Protein AF-A0A7C3LM31-F1 (afdb_monomer_lite)

Secondary structure (DSSP, 8-state):
----------------PEEEE--GGGHHHHHHHHHHHHHTT---B-HHHHS-TT--SHHHHHHIIIII-SEEEEEE-HHHHT-HHIIIIIHHHHHHHHHHSTT--EEEEESS--TTSHHHHHHHHHHHGGGHHHHHHT--EEPPTT--HHHHHHHHHHHHHHHHHHHHHHHT-SSS----EEEESSS---S-SSEEEE-GGGEETTTTEE-TTHHHHHHHHHHHHHHHHHTTSPPP--

pLDDT: mean 88.37, std 15.29, range [38.19, 98.62]

Sequence (238 aa):
MWFRPQGKELLLAVTIKPFLSYKRENAAAVGQLRETLKTYGAGGWKDTEDLRLGDRTEEAIRRAIREETGGLIWWGTQFVLGSRFVNAVEIPTAFLRKSAEPLYPIVPLFIGLRPGRDADRQTIKHALRDYGDALLDCNGLVRRRNETNEEFCRRVARRYVRDAVKALAARSGSDSPTITVTVRALSEPTGADDLTFDWRALINPGSWSLAPSALELVTDALATARDAFQGVSASPHL

Foldseek 3Di:
DDDDPPPPPPPVLAAQAAEEADDPVCVVLVVLLQLLLLQLQHHHDDCVPNDDVVRPDLVSLLCCLQRHHLAYEHADDPVSLVDPSCLVRVQVSNVVNCVVQVLRQYAYEHEVADCVDPVSLVSQCVSNPPCSVVNVVSVHHYDDPPDDSNNVSNVVSLVSLLSSLLSQLVVCVDLDRDFFEEEDQDDDDPSSGNGYNDCVVQADPVPRDGDPVVVVSSVSSVVSNVVSVVVSNDDPPD

Structure (mmCIF, N/CA/C/O backbone):
data_AF-A0A7C3LM31-F1
#
_entry.id   AF-A0A7C3LM31-F1
#
loop_
_atom_site.group_PDB
_atom_site.id
_atom_site.type_symbol
_atom_site.label_atom_id
_atom_site.label_alt_id
_atom_site.label_comp_id
_atom_site.label_asym_id
_atom_site.label_entity_id
_atom_site.label_seq_id
_atom_site.pdbx_PDB_ins_code
_atom_site.Cartn_x
_atom_site.Cartn_y
_atom_site.Cartn_z
_atom_site.occupancy
_atom_site.B_iso_or_equiv
_atom_site.auth_seq_id
_atom_site.auth_comp_id
_atom_site.auth_asym_id
_atom_site.auth_atom_id
_atom_site.pdbx_PDB_model_num
ATOM 1 N N . MET A 1 1 ? 20.835 43.972 12.653 1.00 46.56 1 MET A N 1
ATOM 2 C CA . MET A 1 1 ? 19.647 43.211 13.093 1.00 46.56 1 MET A CA 1
ATOM 3 C C . MET A 1 1 ? 19.226 42.341 11.916 1.00 46.56 1 MET A C 1
ATOM 5 O O . MET A 1 1 ? 18.709 42.871 10.946 1.00 46.56 1 MET A O 1
ATOM 9 N N . TRP A 1 2 ? 19.603 41.061 11.913 1.00 39.25 2 TRP A N 1
ATOM 10 C CA . TRP A 1 2 ? 19.380 40.159 10.777 1.00 39.25 2 TRP A CA 1
ATOM 11 C C . TRP A 1 2 ? 18.054 39.421 10.971 1.00 39.25 2 TRP A C 1
ATOM 13 O O . TRP A 1 2 ? 17.894 38.691 11.947 1.00 39.25 2 TRP A O 1
ATOM 23 N N . PHE A 1 3 ? 17.105 39.633 10.059 1.00 42.41 3 PHE A N 1
ATOM 24 C CA . PHE A 1 3 ? 15.866 38.862 9.986 1.00 42.41 3 PHE A CA 1
ATOM 25 C C . PHE A 1 3 ? 16.217 37.414 9.625 1.00 42.41 3 PHE A C 1
ATOM 27 O O . PHE A 1 3 ? 16.598 37.127 8.492 1.00 42.41 3 PHE A O 1
ATOM 34 N N . ARG A 1 4 ? 16.102 36.492 10.587 1.00 39.06 4 ARG A N 1
ATOM 35 C CA . ARG A 1 4 ? 16.020 35.066 10.262 1.00 39.06 4 ARG A CA 1
ATOM 36 C C . ARG A 1 4 ? 14.663 34.841 9.593 1.00 39.06 4 ARG A C 1
ATOM 38 O O . ARG A 1 4 ? 13.654 35.158 10.226 1.00 39.06 4 ARG A O 1
ATOM 45 N N . PRO A 1 5 ? 14.595 34.323 8.355 1.00 44.03 5 PRO A N 1
ATOM 46 C CA . PRO A 1 5 ? 13.325 33.867 7.822 1.00 44.03 5 PRO A CA 1
ATOM 47 C C . PRO A 1 5 ? 12.823 32.767 8.760 1.00 44.03 5 PRO A C 1
ATOM 49 O O . PRO A 1 5 ? 13.512 31.772 8.983 1.00 44.03 5 PRO A O 1
ATOM 52 N N . GLN A 1 6 ? 11.656 32.985 9.367 1.00 42.16 6 GLN A N 1
ATOM 53 C CA . GLN A 1 6 ? 10.907 31.920 10.015 1.00 42.16 6 GLN A CA 1
ATOM 54 C C . GLN A 1 6 ? 10.624 30.895 8.922 1.00 42.16 6 GLN A C 1
ATOM 56 O O . GLN A 1 6 ? 9.787 31.123 8.047 1.00 42.16 6 GLN A O 1
ATOM 61 N N . GLY A 1 7 ? 11.402 29.812 8.917 1.00 39.97 7 GLY A N 1
ATOM 62 C CA . GLY A 1 7 ? 11.113 28.658 8.091 1.00 39.97 7 GLY A CA 1
ATOM 63 C C . GLY A 1 7 ? 9.689 28.248 8.418 1.00 39.97 7 GLY A C 1
ATOM 64 O O . GLY A 1 7 ? 9.392 27.907 9.560 1.00 39.97 7 GLY A O 1
ATOM 65 N N . LYS A 1 8 ? 8.791 28.348 7.438 1.00 39.91 8 LYS A N 1
ATOM 66 C CA . LYS A 1 8 ? 7.531 27.623 7.500 1.00 39.91 8 LYS A CA 1
ATOM 67 C C . LYS A 1 8 ? 7.924 26.153 7.553 1.00 39.91 8 LYS A C 1
ATOM 69 O O . LYS A 1 8 ? 8.166 25.551 6.511 1.00 39.91 8 LYS A O 1
ATOM 74 N N . GLU A 1 9 ? 8.007 25.594 8.754 1.00 41.34 9 GLU A N 1
ATOM 75 C CA . GLU A 1 9 ? 7.759 24.176 8.959 1.00 41.34 9 GLU A CA 1
ATOM 76 C C . GLU A 1 9 ? 6.324 23.941 8.491 1.00 41.34 9 GLU A C 1
ATOM 78 O O . GLU A 1 9 ? 5.355 23.995 9.245 1.00 41.34 9 GLU A O 1
ATOM 83 N N . LEU A 1 10 ? 6.177 23.751 7.182 1.00 40.12 10 LEU A N 1
ATOM 84 C CA . LEU A 1 10 ? 5.084 22.988 6.624 1.00 40.12 10 LEU A CA 1
ATOM 85 C C . LEU A 1 10 ? 5.298 21.566 7.140 1.00 40.12 10 LEU A C 1
ATOM 87 O O . LEU A 1 10 ? 5.824 20.707 6.437 1.00 40.12 10 LEU A O 1
ATOM 91 N N . LEU A 1 11 ? 4.911 21.335 8.395 1.00 40.81 11 LEU A N 1
ATOM 92 C CA . LEU A 1 11 ? 4.531 20.020 8.882 1.00 40.81 11 LEU A CA 1
ATOM 93 C C . LEU A 1 11 ? 3.285 19.641 8.079 1.00 40.81 11 LEU A C 1
ATOM 95 O O . LEU A 1 11 ? 2.152 19.783 8.532 1.00 40.81 11 LEU A O 1
ATOM 99 N N . LEU A 1 12 ? 3.495 19.257 6.818 1.00 48.59 12 LEU A N 1
ATOM 100 C CA . LEU A 1 12 ? 2.504 18.522 6.060 1.00 48.59 12 LEU A CA 1
ATOM 101 C C . LEU A 1 12 ? 2.224 17.296 6.917 1.00 48.59 12 LEU A C 1
ATOM 103 O O . LEU A 1 12 ? 3.128 16.497 7.155 1.00 48.59 12 LEU A O 1
ATOM 107 N N . ALA A 1 13 ? 1.010 17.206 7.453 1.00 53.25 13 ALA A N 1
ATOM 108 C CA . ALA A 1 13 ? 0.544 16.019 8.146 1.00 53.25 13 ALA A CA 1
ATOM 109 C C . ALA A 1 13 ? 0.608 14.868 7.136 1.00 53.25 13 ALA A C 1
ATOM 111 O O . ALA A 1 13 ? -0.288 14.696 6.307 1.00 53.25 13 ALA A O 1
ATOM 112 N N . VAL A 1 14 ? 1.730 14.143 7.115 1.00 57.19 14 VAL A N 1
ATOM 113 C CA . VAL A 1 14 ? 1.904 13.025 6.197 1.00 57.19 14 VAL A CA 1
ATOM 114 C C . VAL A 1 14 ? 1.101 11.873 6.764 1.00 57.19 14 VAL A C 1
ATOM 116 O O . VAL A 1 14 ? 1.580 11.101 7.586 1.00 57.19 14 VAL A O 1
ATOM 119 N N . THR A 1 15 ? -0.136 11.758 6.300 1.00 78.44 15 THR A N 1
ATOM 120 C CA . THR A 1 15 ? -0.956 10.577 6.565 1.00 78.44 15 THR A CA 1
ATOM 121 C C . THR A 1 15 ? -0.267 9.343 5.985 1.00 78.44 15 THR A C 1
ATOM 123 O O . THR A 1 15 ? 0.360 9.417 4.924 1.00 78.44 15 THR A O 1
ATOM 126 N N . ILE A 1 16 ? -0.430 8.169 6.600 1.00 91.06 16 ILE A N 1
ATOM 127 C CA . ILE A 1 16 ? 0.153 6.938 6.043 1.00 91.06 16 ILE A CA 1
ATOM 128 C C . ILE A 1 16 ? -0.517 6.468 4.744 1.00 91.06 16 ILE A C 1
ATOM 130 O O . ILE A 1 16 ? -0.258 5.354 4.302 1.00 91.06 16 ILE A O 1
ATOM 134 N N . LYS A 1 17 ? -1.390 7.254 4.111 1.00 93.75 17 LYS A N 1
ATOM 135 C CA . LYS A 1 17 ? -2.182 6.828 2.952 1.00 93.75 17 LYS A CA 1
ATOM 136 C C . LYS A 1 17 ? -1.283 6.455 1.769 1.00 93.75 17 LYS A C 1
ATOM 138 O O . LYS A 1 17 ? -0.562 7.324 1.274 1.00 93.75 17 LYS A O 1
ATOM 143 N N . PRO A 1 18 ? -1.317 5.204 1.274 1.00 96.25 18 PRO A N 1
ATOM 144 C CA . PRO A 1 18 ? -0.532 4.835 0.107 1.00 96.25 18 PRO A CA 1
ATOM 145 C C . PRO A 1 18 ? -1.111 5.452 -1.161 1.00 96.25 18 PRO A C 1
ATOM 147 O O . PRO A 1 18 ? -2.331 5.469 -1.347 1.00 96.25 18 PRO A O 1
ATOM 150 N N . PHE A 1 19 ? -0.231 5.840 -2.080 1.00 96.12 19 PHE A N 1
ATOM 151 C CA . PHE A 1 19 ? -0.565 5.954 -3.491 1.00 96.12 19 PHE A CA 1
ATOM 152 C C . PHE A 1 19 ? -0.777 4.551 -4.070 1.00 96.12 19 PHE A C 1
ATOM 154 O O . PHE A 1 19 ? 0.128 3.710 -4.026 1.00 96.12 19 PHE A O 1
ATOM 161 N N . LEU A 1 20 ? -1.962 4.281 -4.616 1.00 96.44 20 LEU A N 1
ATOM 162 C CA . LEU A 1 20 ? -2.256 3.009 -5.277 1.00 96.44 20 LEU A CA 1
ATOM 163 C C . LEU A 1 20 ? -1.949 3.132 -6.774 1.00 96.44 20 LEU A C 1
ATOM 165 O O . LEU A 1 20 ? -2.726 3.721 -7.521 1.00 96.44 20 LEU A O 1
ATOM 169 N N . SER A 1 21 ? -0.828 2.555 -7.209 1.00 95.56 21 SER A N 1
ATOM 170 C CA . SER A 1 21 ? -0.389 2.532 -8.608 1.00 95.56 21 SER A CA 1
ATOM 171 C C . SER A 1 21 ? -0.945 1.296 -9.321 1.00 95.56 21 SER A C 1
ATOM 173 O O . SER A 1 21 ? -0.583 0.161 -8.995 1.00 95.56 21 SER A O 1
ATOM 175 N N . TYR A 1 22 ? -1.868 1.490 -10.270 1.00 95.50 22 TYR A N 1
ATOM 176 C CA . TYR A 1 22 ? -2.539 0.393 -10.977 1.00 95.50 22 TYR A CA 1
ATOM 177 C C . TYR A 1 22 ? -3.086 0.799 -12.352 1.00 95.50 22 TYR A C 1
ATOM 179 O O . TYR A 1 22 ? -3.244 1.968 -12.689 1.00 95.50 22 TYR A O 1
ATOM 187 N N . LYS A 1 23 ? -3.422 -0.212 -13.155 1.00 93.06 23 LYS A N 1
ATOM 188 C CA . LYS A 1 23 ? -4.147 -0.079 -14.426 1.00 93.06 23 LYS A CA 1
ATOM 189 C C . LYS A 1 23 ? -5.652 -0.223 -14.213 1.00 93.06 23 LYS A C 1
ATOM 191 O O . LYS A 1 23 ? -6.052 -1.079 -13.429 1.00 93.06 23 LYS A O 1
ATOM 196 N N . ARG A 1 24 ? -6.482 0.554 -14.923 1.00 90.50 24 ARG A N 1
ATOM 197 C CA . ARG A 1 24 ? -7.950 0.627 -14.738 1.00 90.50 24 ARG A CA 1
ATOM 198 C C . ARG A 1 24 ? -8.647 -0.737 -14.777 1.00 90.50 24 ARG A C 1
ATOM 200 O O . ARG A 1 24 ? -9.627 -0.942 -14.070 1.00 90.50 24 ARG A O 1
ATOM 207 N N . GLU A 1 25 ? -8.115 -1.678 -15.540 1.00 91.25 25 GLU A N 1
ATOM 208 C CA . GLU A 1 25 ? -8.564 -3.068 -15.640 1.00 91.25 25 GLU A CA 1
ATOM 209 C C . GLU A 1 25 ? -8.555 -3.790 -14.278 1.00 91.25 25 GLU A C 1
ATOM 211 O O . GLU A 1 25 ? -9.322 -4.721 -14.057 1.00 91.25 25 GLU A O 1
ATOM 216 N N . ASN A 1 26 ? -7.737 -3.325 -13.330 1.00 92.38 26 ASN A N 1
ATOM 217 C CA . ASN A 1 26 ? -7.634 -3.850 -11.969 1.00 92.38 26 ASN A CA 1
ATOM 218 C C . ASN A 1 26 ? -8.462 -3.060 -10.937 1.00 92.38 26 ASN A C 1
ATOM 220 O O . ASN A 1 26 ? -8.359 -3.337 -9.741 1.00 92.38 26 ASN A O 1
ATOM 224 N N . ALA A 1 27 ? -9.276 -2.081 -11.355 1.00 92.19 27 ALA A N 1
ATOM 225 C CA . ALA A 1 27 ? -9.943 -1.144 -10.444 1.00 92.19 27 ALA A CA 1
ATOM 226 C C . ALA A 1 27 ? -10.804 -1.824 -9.371 1.00 92.19 27 ALA A C 1
ATOM 228 O O . ALA A 1 27 ? -10.809 -1.377 -8.228 1.00 92.19 27 ALA A O 1
ATOM 229 N N . ALA A 1 28 ? -11.498 -2.914 -9.708 1.00 94.31 28 ALA A N 1
ATOM 230 C CA . ALA A 1 28 ? -12.328 -3.637 -8.745 1.00 94.31 28 ALA A CA 1
ATOM 231 C C . ALA A 1 28 ? -11.489 -4.273 -7.621 1.00 94.31 28 ALA A C 1
ATOM 233 O O . ALA A 1 28 ? -11.795 -4.101 -6.442 1.00 94.31 28 ALA A O 1
ATOM 234 N N . ALA A 1 29 ? -10.398 -4.960 -7.973 1.00 95.25 29 ALA A N 1
ATOM 235 C CA . ALA A 1 29 ? -9.525 -5.611 -6.998 1.00 95.25 29 ALA A CA 1
ATOM 236 C C . ALA A 1 29 ? -8.756 -4.591 -6.143 1.00 95.25 29 ALA A C 1
ATOM 238 O O . ALA A 1 29 ? -8.633 -4.765 -4.932 1.00 95.25 29 ALA A O 1
ATOM 239 N N . VAL A 1 30 ? -8.304 -3.492 -6.754 1.00 95.19 30 VAL A N 1
ATOM 240 C CA . VAL A 1 30 ? -7.655 -2.381 -6.040 1.00 95.19 30 VAL A CA 1
ATOM 241 C C . VAL A 1 30 ? -8.646 -1.642 -5.138 1.00 95.19 30 VAL A C 1
ATOM 243 O O . VAL A 1 30 ? -8.277 -1.218 -4.046 1.00 95.19 30 VAL A O 1
ATOM 246 N N . GLY A 1 31 ? -9.917 -1.542 -5.538 1.00 94.81 31 GLY A N 1
ATOM 247 C CA . GLY A 1 31 ? -10.995 -1.042 -4.685 1.00 94.81 31 GLY A CA 1
ATOM 248 C C . GLY A 1 31 ? -11.142 -1.867 -3.405 1.00 94.81 31 GLY A C 1
ATOM 249 O O . GLY A 1 31 ? -11.170 -1.300 -2.318 1.00 94.81 31 GLY A O 1
ATOM 250 N N . GLN A 1 32 ? -11.126 -3.200 -3.512 1.00 96.00 32 GLN A N 1
ATOM 251 C CA . GLN A 1 32 ? -11.148 -4.088 -2.341 1.00 96.00 32 GLN A CA 1
ATOM 252 C C . GLN A 1 32 ? -9.902 -3.925 -1.458 1.00 96.00 32 GLN A C 1
ATOM 254 O O . GLN A 1 32 ? -10.019 -3.887 -0.231 1.00 96.00 32 GLN A O 1
ATOM 259 N N . LEU A 1 33 ? -8.717 -3.768 -2.062 1.00 97.00 33 LEU A N 1
ATOM 260 C CA . LEU A 1 33 ? -7.502 -3.460 -1.307 1.00 97.00 33 LEU A CA 1
ATOM 261 C C . LEU A 1 33 ? -7.644 -2.139 -0.543 1.00 97.00 33 LEU A C 1
ATOM 263 O O . LEU A 1 33 ? -7.275 -2.077 0.624 1.00 97.00 33 LEU A O 1
ATOM 267 N N . ARG A 1 34 ? -8.200 -1.095 -1.165 1.00 95.25 34 ARG A N 1
ATOM 268 C CA . ARG A 1 34 ? -8.408 0.205 -0.515 1.00 95.25 34 ARG A CA 1
ATOM 269 C C . ARG A 1 34 ? -9.350 0.110 0.682 1.00 95.25 34 ARG A C 1
ATOM 271 O O . ARG A 1 34 ? -9.020 0.649 1.733 1.00 95.25 34 ARG A O 1
ATOM 278 N N . GLU A 1 35 ? -10.478 -0.585 0.552 1.00 94.94 35 GLU A N 1
ATOM 279 C CA . GLU A 1 35 ? -11.394 -0.798 1.685 1.00 94.94 35 GLU A CA 1
ATOM 280 C C . GLU A 1 35 ? -10.730 -1.614 2.804 1.00 94.94 35 GLU A C 1
ATOM 282 O O . GLU A 1 35 ? -10.892 -1.319 3.991 1.00 94.94 35 GLU A O 1
ATOM 287 N N . THR A 1 36 ? -9.879 -2.575 2.436 1.00 96.88 36 THR A N 1
ATOM 288 C CA . THR A 1 36 ? -9.065 -3.303 3.414 1.00 96.88 36 THR A CA 1
ATO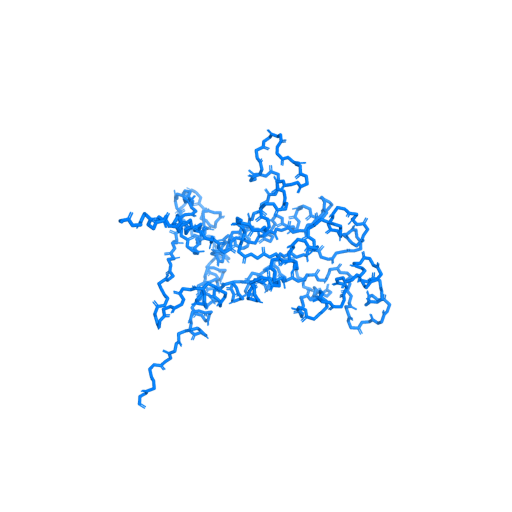M 289 C C . THR A 1 36 ? -8.076 -2.359 4.103 1.00 96.88 36 THR A C 1
ATOM 291 O O . THR A 1 36 ? -8.033 -2.302 5.322 1.00 96.88 36 THR A O 1
ATOM 294 N N . LEU A 1 37 ? -7.327 -1.534 3.370 1.00 96.62 37 LEU A N 1
ATOM 295 C CA . LEU A 1 37 ? -6.380 -0.586 3.966 1.00 96.62 37 LEU A CA 1
ATOM 296 C C . LEU A 1 37 ? -7.062 0.448 4.877 1.00 96.62 37 LEU A C 1
ATOM 298 O O . LEU A 1 37 ? -6.496 0.802 5.909 1.00 96.62 37 LEU A O 1
ATOM 302 N N . LYS A 1 38 ? -8.276 0.908 4.543 1.00 94.69 38 LYS A N 1
ATOM 303 C CA . LYS A 1 38 ? -9.115 1.742 5.428 1.00 94.69 38 LYS A CA 1
ATOM 304 C C . LYS A 1 38 ? -9.410 1.043 6.753 1.00 94.69 38 LYS A C 1
ATOM 306 O O . LYS A 1 38 ? -9.248 1.640 7.815 1.00 94.69 38 LYS A O 1
ATOM 311 N N . THR A 1 39 ? -9.764 -0.238 6.689 1.00 95.94 39 THR A N 1
ATOM 312 C CA . THR A 1 39 ? -10.013 -1.053 7.883 1.00 95.94 39 THR A CA 1
ATOM 313 C C . THR A 1 39 ? -8.768 -1.179 8.766 1.00 95.94 39 THR A C 1
ATOM 315 O O . THR A 1 39 ? -8.897 -1.241 9.984 1.00 95.94 39 THR A O 1
ATOM 318 N N . TYR A 1 40 ? -7.572 -1.165 8.169 1.00 96.88 40 TYR A N 1
ATOM 319 C CA . TYR A 1 40 ? -6.279 -1.290 8.858 1.00 96.88 40 TYR A CA 1
ATOM 320 C C . TYR A 1 40 ? -5.645 0.048 9.262 1.00 96.88 40 TYR A C 1
ATOM 322 O O . TYR A 1 40 ? -4.488 0.079 9.672 1.00 96.88 40 TYR A O 1
ATOM 330 N N . GLY A 1 41 ? -6.362 1.165 9.141 1.00 94.62 41 GLY A N 1
ATOM 331 C CA . GLY A 1 41 ? -5.846 2.460 9.577 1.00 94.62 41 GLY A CA 1
ATOM 332 C C . GLY A 1 41 ? -5.099 3.255 8.507 1.00 94.62 41 GLY A C 1
ATOM 333 O O . GLY A 1 41 ? -4.790 4.420 8.735 1.00 94.62 41 GLY A O 1
ATOM 334 N N . ALA A 1 42 ? -4.813 2.661 7.343 1.00 92.69 42 ALA A N 1
ATOM 335 C CA . ALA A 1 42 ? -4.003 3.298 6.308 1.00 92.69 42 ALA A CA 1
ATOM 336 C C . ALA A 1 42 ? -4.805 4.061 5.255 1.00 92.69 42 ALA A C 1
ATOM 338 O O . ALA A 1 42 ? -4.316 5.036 4.694 1.00 92.69 42 ALA A O 1
ATOM 339 N N . GLY A 1 43 ? -6.030 3.627 4.961 1.00 86.38 43 GLY A N 1
ATOM 340 C CA . GLY A 1 43 ? -6.807 4.172 3.849 1.00 86.38 43 GLY A CA 1
ATOM 341 C C . GLY A 1 43 ? -6.132 3.955 2.488 1.00 86.38 43 GLY A C 1
ATOM 342 O O . GLY A 1 43 ? -5.354 3.031 2.292 1.00 86.38 43 GLY A O 1
ATOM 343 N N . GLY A 1 44 ? -6.426 4.801 1.509 1.00 76.62 44 GLY A N 1
ATOM 344 C CA . GLY A 1 44 ? -5.750 4.739 0.215 1.00 76.62 44 GLY A CA 1
ATOM 345 C C . GLY A 1 44 ? -6.067 5.963 -0.617 1.00 76.62 44 GLY A C 1
ATOM 346 O O . GLY A 1 44 ? -7.243 6.318 -0.739 1.00 76.62 44 GLY A O 1
ATOM 347 N N . TRP A 1 45 ? -5.021 6.576 -1.163 1.00 81.81 45 TRP A N 1
ATOM 348 C CA . TRP A 1 45 ? -5.126 7.699 -2.083 1.00 81.81 45 TRP A CA 1
ATOM 349 C C . TRP A 1 45 ? -5.429 7.157 -3.486 1.00 81.81 45 TRP A C 1
ATOM 351 O O . TRP A 1 45 ? -4.755 6.244 -3.978 1.00 81.81 45 TRP A O 1
ATOM 361 N N . LYS A 1 46 ? -6.479 7.678 -4.118 1.00 65.50 46 LYS A N 1
ATOM 362 C CA . LYS A 1 46 ? -7.010 7.249 -5.409 1.00 65.50 46 LYS A CA 1
ATOM 363 C C . LYS A 1 46 ? -7.142 8.452 -6.333 1.00 65.50 46 LYS A C 1
ATOM 365 O O . LYS A 1 46 ? -8.001 9.299 -6.128 1.00 65.50 46 LYS A O 1
ATOM 370 N N . ASP A 1 47 ? -6.400 8.418 -7.436 1.00 60.28 47 ASP A N 1
ATOM 371 C CA . ASP A 1 47 ? -6.414 9.426 -8.507 1.00 60.28 47 ASP A CA 1
ATOM 372 C C . ASP A 1 47 ? -7.835 9.908 -8.863 1.00 60.28 47 ASP A C 1
ATOM 374 O O . ASP A 1 47 ? -8.117 11.099 -8.880 1.00 60.28 47 ASP A O 1
ATOM 378 N N . THR A 1 48 ? -8.791 8.995 -9.059 1.00 60.06 48 THR A N 1
ATOM 379 C CA . THR A 1 48 ? -10.128 9.383 -9.532 1.00 60.06 48 THR A CA 1
ATOM 380 C C . THR A 1 48 ? -11.033 10.042 -8.493 1.00 60.06 48 THR A C 1
ATOM 382 O O . THR A 1 48 ? -12.061 10.581 -8.891 1.00 60.06 48 THR A O 1
ATOM 385 N N . GLU A 1 49 ? -10.730 9.906 -7.203 1.00 60.81 49 GLU A N 1
ATOM 386 C CA . GLU A 1 49 ? -11.554 10.440 -6.105 1.00 60.81 49 GLU A CA 1
ATOM 387 C C . GLU A 1 49 ? -10.852 11.578 -5.362 1.00 60.81 49 GLU A C 1
ATOM 389 O O . GLU A 1 49 ? -11.521 12.501 -4.911 1.00 60.81 49 GLU A O 1
ATOM 394 N N . ASP A 1 50 ? -9.522 11.525 -5.272 1.00 62.38 50 ASP A N 1
ATOM 395 C CA . ASP A 1 50 ? -8.713 12.487 -4.528 1.00 62.38 50 ASP A CA 1
ATOM 396 C C . ASP A 1 50 ? -8.139 13.599 -5.430 1.00 62.38 50 ASP A C 1
ATOM 398 O O . ASP A 1 50 ? -7.828 14.683 -4.932 1.00 62.38 50 ASP A O 1
ATOM 402 N N . LEU A 1 51 ? -8.059 13.405 -6.759 1.00 63.78 51 LEU A N 1
ATOM 403 C CA . LEU A 1 51 ? -7.813 14.521 -7.681 1.00 63.78 51 LEU A CA 1
ATOM 404 C C . LEU A 1 51 ? -9.114 15.257 -7.981 1.00 63.78 51 LEU A C 1
ATOM 406 O O . LEU A 1 51 ? -10.134 14.662 -8.342 1.00 63.78 51 LEU A O 1
ATOM 410 N N . ARG A 1 52 ? -9.055 16.589 -7.914 1.00 61.41 52 ARG A N 1
ATOM 411 C CA . ARG A 1 52 ? -10.150 17.444 -8.377 1.00 61.41 52 ARG A CA 1
ATOM 412 C C . ARG A 1 52 ? -10.388 17.191 -9.868 1.00 61.41 52 ARG A C 1
ATOM 414 O O . ARG A 1 52 ? -9.451 16.954 -10.632 1.00 61.41 52 ARG A O 1
ATOM 421 N N . LEU A 1 53 ? -11.645 17.259 -10.305 1.00 49.53 53 LEU A N 1
ATOM 422 C CA . LEU A 1 53 ? -11.986 17.232 -11.731 1.00 49.53 53 LEU A CA 1
ATOM 423 C C . LEU A 1 53 ? -11.206 18.343 -12.461 1.00 49.53 53 LEU A C 1
ATOM 425 O O . LEU A 1 53 ? -11.442 19.520 -12.215 1.00 49.53 53 LEU A O 1
ATOM 429 N N . GLY A 1 54 ? -10.264 17.949 -13.325 1.00 54.59 54 GLY A N 1
ATOM 430 C CA . GLY A 1 54 ? -9.335 18.851 -14.026 1.00 54.59 54 GLY A CA 1
ATOM 431 C C . GLY A 1 54 ? -7.855 18.639 -13.675 1.00 54.59 54 GLY A C 1
ATOM 432 O O . GLY A 1 54 ? -7.000 18.914 -14.509 1.00 54.59 54 GLY A O 1
ATOM 433 N N . ASP A 1 55 ? -7.552 18.042 -12.517 1.00 59.50 55 ASP A N 1
ATOM 434 C CA . ASP A 1 55 ? -6.187 17.860 -11.997 1.00 59.50 55 ASP A CA 1
ATOM 435 C C . ASP A 1 55 ? -5.542 16.522 -12.394 1.00 59.50 55 ASP A C 1
ATOM 437 O O . ASP A 1 55 ? -4.507 16.158 -11.850 1.00 59.50 55 ASP A O 1
ATOM 441 N N . ARG A 1 56 ? -6.079 15.782 -13.376 1.00 65.25 56 ARG A N 1
ATOM 442 C CA . ARG A 1 56 ? -5.446 14.546 -13.901 1.00 65.25 56 ARG A CA 1
ATOM 443 C C . ARG A 1 56 ? -4.239 14.838 -14.796 1.00 65.25 56 ARG A C 1
ATOM 445 O O . ARG A 1 56 ? -4.118 14.319 -15.904 1.00 65.25 56 ARG A O 1
ATOM 452 N N . THR A 1 57 ? -3.375 15.725 -14.332 1.00 82.25 57 THR A N 1
ATOM 453 C CA . THR A 1 57 ? -2.114 16.053 -14.978 1.00 82.25 57 THR A CA 1
ATOM 454 C C . THR A 1 57 ? -1.008 15.197 -14.380 1.00 82.25 57 THR A C 1
ATOM 456 O O . THR A 1 57 ? -1.061 14.786 -13.220 1.00 82.25 57 THR A O 1
ATOM 459 N N . GLU A 1 58 ? 0.022 14.940 -15.180 1.00 91.25 58 GLU A N 1
ATOM 460 C CA . GLU A 1 58 ? 1.229 14.249 -14.730 1.00 91.25 58 GLU A CA 1
ATOM 461 C C . GLU A 1 58 ? 1.821 14.896 -13.464 1.00 91.25 58 GLU A C 1
ATOM 463 O O . GLU A 1 58 ? 2.173 14.197 -12.515 1.00 91.25 58 GLU A O 1
ATOM 468 N N . GLU A 1 59 ? 1.851 16.231 -13.409 1.00 92.00 59 GLU A N 1
ATOM 469 C CA . GLU A 1 59 ? 2.384 16.984 -12.270 1.00 92.00 59 GLU A CA 1
ATOM 470 C C . GLU A 1 59 ? 1.579 16.806 -10.983 1.00 92.00 59 GLU A C 1
ATOM 472 O O . GLU A 1 59 ? 2.171 16.713 -9.908 1.00 92.00 59 GLU A O 1
ATOM 477 N N . ALA A 1 60 ? 0.251 16.701 -11.059 1.00 90.38 60 ALA A N 1
ATOM 478 C CA . ALA A 1 60 ? -0.563 16.455 -9.871 1.00 90.38 60 ALA A CA 1
ATOM 479 C C . ALA A 1 60 ? -0.264 15.080 -9.259 1.00 90.38 60 ALA A C 1
ATOM 481 O O . ALA A 1 60 ? -0.146 14.956 -8.042 1.00 90.38 60 ALA A O 1
ATOM 482 N N . ILE A 1 61 ? -0.061 14.062 -10.098 1.00 91.62 61 ILE A N 1
ATOM 483 C CA . ILE A 1 61 ? 0.323 12.718 -9.648 1.00 91.62 61 ILE A CA 1
ATOM 484 C C . ILE A 1 61 ? 1.736 12.732 -9.063 1.00 91.62 61 ILE A C 1
ATOM 486 O O . ILE A 1 61 ? 1.970 12.154 -7.999 1.00 91.62 61 ILE A O 1
ATOM 490 N N . ARG A 1 62 ? 2.673 13.452 -9.697 1.00 95.44 62 ARG A N 1
ATOM 491 C CA . ARG A 1 62 ? 4.019 13.637 -9.140 1.00 95.44 62 ARG A CA 1
ATOM 492 C C . ARG A 1 62 ? 3.965 14.308 -7.769 1.00 95.44 62 ARG A C 1
ATOM 494 O O . ARG A 1 62 ? 4.621 13.840 -6.842 1.00 95.44 62 ARG A O 1
ATOM 501 N N . ARG A 1 63 ? 3.165 15.367 -7.624 1.00 93.31 63 ARG A N 1
ATOM 502 C CA . ARG A 1 63 ? 2.947 16.067 -6.352 1.00 93.31 63 ARG A CA 1
ATOM 503 C C . ARG A 1 63 ? 2.349 15.142 -5.296 1.00 93.31 63 ARG A C 1
ATOM 505 O O . ARG A 1 63 ? 2.915 15.045 -4.216 1.00 93.31 63 ARG A O 1
ATOM 512 N N . ALA A 1 64 ? 1.291 14.399 -5.616 1.00 92.25 64 ALA A N 1
ATOM 513 C CA . ALA A 1 64 ? 0.656 13.480 -4.673 1.00 92.25 64 ALA A CA 1
ATOM 514 C C . ALA A 1 64 ? 1.643 12.426 -4.134 1.00 92.25 64 ALA A C 1
ATOM 516 O O . ALA A 1 64 ? 1.725 12.180 -2.926 1.00 92.25 64 ALA A O 1
ATOM 517 N N . ILE A 1 65 ? 2.460 11.841 -5.016 1.00 94.50 65 ILE A N 1
ATOM 518 C CA . ILE A 1 65 ? 3.503 10.889 -4.615 1.00 94.50 65 ILE A CA 1
ATOM 519 C C . ILE A 1 65 ? 4.585 11.575 -3.772 1.00 94.50 65 ILE A C 1
ATOM 521 O O . ILE A 1 65 ? 5.044 10.978 -2.803 1.00 94.50 65 ILE A O 1
ATOM 525 N N . ARG A 1 66 ? 4.992 12.808 -4.102 1.00 94.88 66 ARG A N 1
ATOM 526 C CA . ARG A 1 66 ? 6.049 13.541 -3.381 1.00 94.88 66 ARG A CA 1
ATOM 527 C C . ARG A 1 66 ? 5.621 14.058 -2.010 1.00 94.88 66 ARG A C 1
ATOM 529 O O . ARG A 1 66 ? 6.415 14.004 -1.081 1.00 94.88 66 ARG A O 1
ATOM 536 N N . GLU A 1 67 ? 4.400 14.559 -1.890 1.00 91.75 67 GLU A N 1
ATOM 537 C CA . GLU A 1 67 ? 4.021 15.455 -0.790 1.00 91.75 67 GLU A CA 1
ATOM 538 C C . GLU A 1 67 ? 2.849 14.925 0.040 1.00 91.75 67 GLU A C 1
ATOM 540 O O . GLU A 1 67 ? 2.807 15.148 1.246 1.00 91.75 67 GLU A O 1
ATOM 545 N N . GLU A 1 68 ? 1.910 14.199 -0.571 1.00 91.12 68 GLU A N 1
ATOM 546 C CA . GLU A 1 68 ? 0.610 13.916 0.060 1.00 91.12 68 GLU A CA 1
ATOM 547 C C . GLU A 1 68 ? 0.509 12.494 0.633 1.00 91.12 68 GLU A C 1
ATOM 549 O O . GLU A 1 68 ? -0.264 12.234 1.553 1.00 91.12 68 GLU A O 1
ATOM 554 N N . THR A 1 69 ? 1.281 11.552 0.088 1.00 93.94 69 THR A N 1
ATOM 555 C CA . THR A 1 69 ? 1.128 10.118 0.390 1.00 93.94 69 THR A CA 1
ATOM 556 C C . THR A 1 69 ? 2.141 9.620 1.417 1.00 93.94 69 THR A C 1
ATOM 558 O O . THR A 1 69 ? 3.243 10.150 1.541 1.00 93.94 69 THR A O 1
ATOM 561 N N . GLY A 1 70 ? 1.792 8.564 2.145 1.00 94.44 70 GLY A N 1
ATOM 562 C CA . GLY A 1 70 ? 2.672 7.896 3.103 1.00 94.44 70 GLY A CA 1
ATOM 563 C C . GLY A 1 70 ? 3.543 6.797 2.496 1.00 94.44 70 GLY A C 1
ATOM 564 O O . GLY A 1 70 ? 4.434 6.300 3.174 1.00 94.44 70 GLY A O 1
ATOM 565 N N . GLY A 1 71 ? 3.297 6.420 1.239 1.00 97.00 71 GLY A N 1
ATOM 566 C CA . GLY A 1 71 ? 3.951 5.305 0.557 1.00 97.00 71 GLY A CA 1
ATOM 567 C C . GLY A 1 71 ? 3.389 5.061 -0.837 1.00 97.00 71 GLY A C 1
ATOM 568 O O . GLY A 1 71 ? 2.442 5.726 -1.254 1.00 97.00 71 GLY A O 1
ATOM 569 N N . LEU A 1 72 ? 3.926 4.061 -1.535 1.00 98.00 72 LEU A N 1
ATOM 570 C CA . LEU A 1 72 ? 3.406 3.577 -2.812 1.00 98.00 72 LEU A CA 1
ATOM 571 C C . LEU A 1 72 ? 3.160 2.066 -2.763 1.00 98.00 72 LEU A C 1
ATOM 573 O O . LEU A 1 72 ? 4.023 1.288 -2.359 1.00 98.00 72 LEU A O 1
ATOM 577 N N . ILE A 1 73 ? 1.992 1.639 -3.238 1.00 98.38 73 ILE A N 1
ATOM 578 C CA . ILE A 1 73 ? 1.682 0.231 -3.501 1.00 98.38 73 ILE A CA 1
ATOM 579 C C . ILE A 1 73 ? 1.540 0.057 -5.011 1.00 98.38 73 ILE A C 1
ATOM 581 O O . ILE A 1 73 ? 0.669 0.665 -5.632 1.00 98.38 73 ILE A O 1
ATOM 585 N N . TRP A 1 74 ? 2.388 -0.785 -5.601 1.00 98.19 74 TRP A N 1
ATOM 586 C CA . TRP A 1 74 ? 2.400 -1.042 -7.041 1.00 98.19 74 TRP A CA 1
ATOM 587 C C . TRP A 1 74 ? 1.689 -2.354 -7.367 1.00 98.19 74 TRP A C 1
ATOM 589 O O . TRP A 1 74 ? 2.166 -3.430 -7.008 1.00 98.19 74 TRP A O 1
ATOM 599 N N . TRP A 1 75 ? 0.551 -2.284 -8.058 1.00 97.88 75 TRP A N 1
ATOM 600 C CA . TRP A 1 75 ? -0.260 -3.444 -8.444 1.00 97.88 75 TRP A CA 1
ATOM 601 C C . TRP A 1 75 ? 0.296 -4.123 -9.710 1.00 97.88 75 TRP A C 1
ATOM 603 O O . TRP A 1 75 ? -0.259 -4.030 -10.807 1.00 97.88 75 TRP A O 1
ATOM 613 N N . GLY A 1 76 ? 1.427 -4.805 -9.563 1.00 97.31 76 GLY A N 1
ATOM 614 C CA . GLY A 1 76 ? 2.195 -5.449 -10.627 1.00 97.31 76 GLY A CA 1
ATOM 615 C C . GLY A 1 76 ? 1.482 -6.610 -11.315 1.00 97.31 76 GLY A C 1
ATOM 616 O O . GLY A 1 76 ? 1.543 -7.762 -10.885 1.00 97.31 76 GLY A O 1
ATOM 617 N N . THR A 1 77 ? 0.864 -6.303 -12.451 1.00 97.81 77 THR A N 1
ATOM 618 C CA . THR A 1 77 ? 0.337 -7.260 -13.437 1.00 97.81 77 THR A CA 1
ATOM 619 C C . THR A 1 77 ? 1.048 -7.051 -14.773 1.00 97.81 77 THR A C 1
ATOM 621 O O . THR A 1 77 ? 1.674 -6.012 -14.986 1.00 97.81 77 THR A O 1
ATOM 624 N N . GLN A 1 78 ? 0.893 -7.981 -15.720 1.00 96.62 78 GLN A N 1
ATOM 625 C CA . GLN A 1 78 ? 1.387 -7.794 -17.094 1.00 96.62 78 GLN A CA 1
ATOM 626 C C . GLN A 1 78 ? 0.857 -6.496 -17.741 1.00 96.62 78 GLN A C 1
ATOM 628 O O . GLN A 1 78 ? 1.597 -5.786 -18.416 1.00 96.62 78 GLN A O 1
ATOM 633 N N . PHE A 1 79 ? -0.395 -6.114 -17.461 1.00 94.81 79 PHE A N 1
ATOM 634 C CA . PHE A 1 79 ? -0.974 -4.858 -17.954 1.00 94.81 79 PHE A CA 1
ATOM 635 C C . PHE A 1 79 ? -0.266 -3.616 -17.406 1.00 94.81 79 PHE A C 1
ATOM 637 O O . PHE A 1 79 ? -0.081 -2.634 -18.127 1.00 94.81 79 PHE A O 1
ATOM 644 N N . VAL A 1 80 ? 0.127 -3.647 -16.129 1.00 95.75 80 VAL A N 1
ATOM 645 C CA . VAL A 1 80 ? 0.849 -2.535 -15.501 1.00 95.75 80 VAL A CA 1
ATOM 646 C C . VAL A 1 80 ? 2.271 -2.433 -16.041 1.00 95.75 80 VAL A C 1
ATOM 648 O O . VAL A 1 80 ? 2.721 -1.322 -16.289 1.00 95.75 80 VAL A O 1
ATOM 651 N N . LEU A 1 81 ? 2.935 -3.555 -16.337 1.00 96.56 81 LEU A N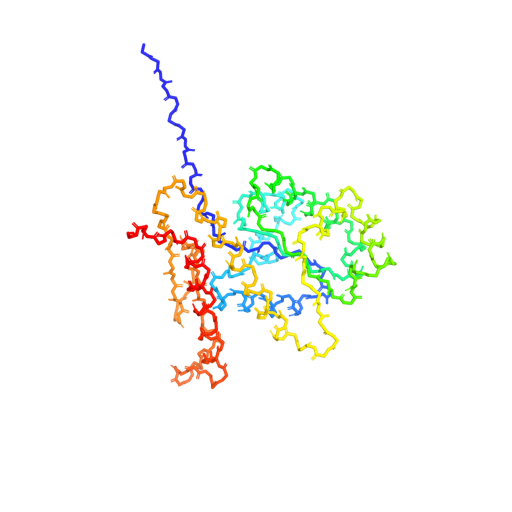 1
ATOM 652 C CA . LEU A 1 81 ? 4.249 -3.537 -16.992 1.00 96.56 81 LEU A CA 1
ATOM 653 C C . LEU A 1 81 ? 4.211 -2.858 -18.373 1.00 96.56 81 LEU A C 1
ATOM 655 O O . LEU A 1 81 ? 5.172 -2.193 -18.743 1.00 96.56 81 LEU A O 1
ATOM 659 N N . GLY A 1 82 ? 3.094 -2.941 -19.102 1.00 95.25 82 GLY A N 1
ATOM 660 C CA . GLY A 1 82 ? 2.883 -2.204 -20.358 1.00 95.25 82 GLY A CA 1
ATOM 661 C C . GLY A 1 82 ? 2.478 -0.730 -20.189 1.00 95.25 82 GLY A C 1
ATOM 662 O O . GLY A 1 82 ? 2.234 -0.030 -21.173 1.00 95.25 82 GLY A O 1
ATOM 663 N N . SER A 1 83 ? 2.351 -0.229 -18.959 1.00 96.00 83 SER A N 1
ATOM 664 C CA . SER A 1 83 ? 1.887 1.129 -18.687 1.00 96.00 83 SER A CA 1
ATOM 665 C C . SER A 1 83 ? 3.012 2.154 -18.801 1.00 96.00 83 SER A C 1
ATOM 667 O O . SER A 1 83 ? 3.770 2.362 -17.855 1.00 96.00 83 SER A O 1
ATOM 669 N N . ARG A 1 84 ? 3.069 2.888 -19.922 1.00 95.25 84 ARG A N 1
ATOM 670 C CA . ARG A 1 84 ? 4.022 4.004 -20.075 1.00 95.25 84 ARG A CA 1
ATOM 671 C C . ARG A 1 84 ? 3.915 5.014 -18.931 1.00 95.25 84 ARG A C 1
ATOM 673 O O . ARG A 1 84 ? 4.938 5.467 -18.440 1.00 95.25 84 ARG A O 1
ATOM 680 N N . PHE A 1 85 ? 2.697 5.351 -18.512 1.00 93.38 85 PHE A N 1
ATOM 681 C CA . PHE A 1 85 ? 2.479 6.347 -17.466 1.00 93.38 85 PHE A CA 1
ATOM 682 C C . PHE A 1 85 ? 3.022 5.880 -16.106 1.00 93.38 85 PHE A C 1
ATOM 684 O O . PHE A 1 85 ? 3.850 6.563 -15.515 1.00 93.38 85 PHE A O 1
ATOM 691 N N . VAL A 1 86 ? 2.662 4.672 -15.657 1.00 94.38 86 VAL A N 1
ATOM 692 C CA . VAL A 1 86 ? 3.161 4.121 -14.379 1.00 94.38 86 VAL A CA 1
ATOM 693 C C . VAL A 1 86 ? 4.690 4.024 -14.394 1.00 94.38 86 VAL A C 1
ATOM 695 O O . VAL A 1 86 ? 5.351 4.449 -13.449 1.00 94.38 86 VAL A O 1
ATOM 698 N N 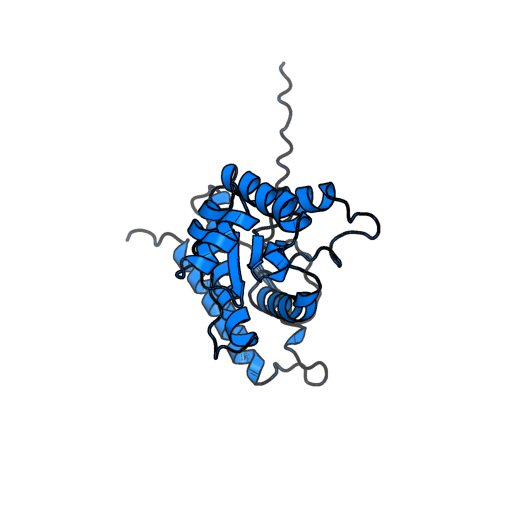. ASN A 1 87 ? 5.260 3.520 -15.492 1.00 95.69 87 ASN A N 1
ATOM 699 C CA . ASN A 1 87 ? 6.693 3.247 -15.577 1.00 95.69 87 ASN A CA 1
ATOM 700 C C . ASN A 1 87 ? 7.543 4.516 -15.770 1.00 95.69 87 ASN A C 1
ATOM 702 O O . ASN A 1 87 ? 8.690 4.534 -15.339 1.00 95.69 87 ASN A O 1
ATOM 706 N N . ALA A 1 88 ? 7.016 5.563 -16.417 1.00 96.06 88 ALA A N 1
ATOM 707 C CA . ALA A 1 88 ? 7.754 6.804 -16.694 1.00 96.06 88 ALA A CA 1
ATOM 708 C C . ALA A 1 88 ? 7.460 7.939 -15.696 1.00 96.06 88 ALA A C 1
ATOM 710 O O . ALA A 1 88 ? 8.215 8.911 -15.627 1.00 96.06 88 ALA A O 1
ATOM 711 N N . VAL A 1 89 ? 6.372 7.835 -14.928 1.00 96.25 89 VAL A N 1
ATOM 712 C CA . VAL A 1 89 ? 5.924 8.888 -14.007 1.00 96.25 89 VAL A CA 1
ATOM 713 C C . VAL A 1 89 ? 5.902 8.377 -12.576 1.00 96.25 89 VAL A C 1
ATOM 715 O O . VAL A 1 89 ? 6.693 8.840 -11.756 1.00 96.25 89 VAL A O 1
ATOM 718 N N . GLU A 1 90 ? 5.026 7.423 -12.266 1.00 96.62 90 GLU A N 1
ATOM 719 C CA . GLU A 1 90 ? 4.735 7.035 -10.881 1.00 96.62 90 GLU A CA 1
ATOM 720 C C . GLU A 1 90 ? 5.932 6.359 -10.202 1.00 96.62 90 GLU A C 1
ATOM 722 O O . GLU A 1 90 ? 6.379 6.810 -9.146 1.00 96.62 90 GLU A O 1
ATOM 727 N N . ILE A 1 91 ? 6.497 5.323 -10.832 1.00 98.00 91 ILE A N 1
ATOM 728 C CA . ILE A 1 91 ? 7.635 4.570 -10.288 1.00 98.00 91 ILE A CA 1
ATOM 729 C C . ILE A 1 91 ? 8.879 5.458 -10.115 1.00 98.00 91 ILE A C 1
ATOM 731 O O . ILE A 1 91 ? 9.399 5.507 -8.996 1.00 98.00 91 ILE A O 1
ATOM 735 N N . PRO A 1 92 ? 9.331 6.224 -11.131 1.00 98.44 92 PRO A N 1
ATOM 736 C CA . PRO A 1 92 ? 10.461 7.133 -10.961 1.00 98.44 92 PRO A CA 1
ATOM 737 C C . PRO A 1 92 ? 10.239 8.158 -9.848 1.00 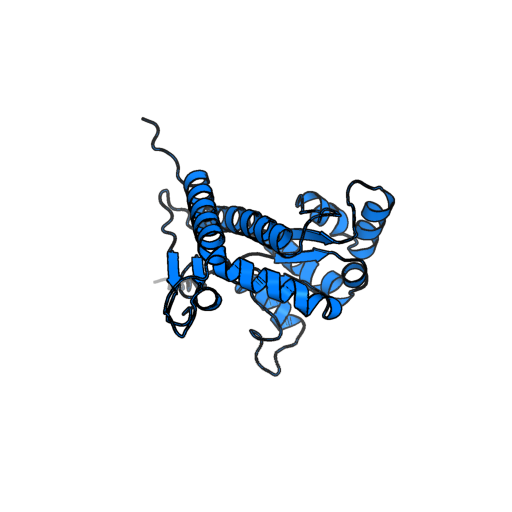98.44 92 PRO A C 1
ATOM 739 O O . PRO A 1 92 ? 11.148 8.426 -9.065 1.00 98.44 92 PRO A O 1
ATOM 742 N N . THR A 1 93 ? 9.023 8.704 -9.733 1.00 98.25 93 THR A N 1
ATOM 743 C CA . THR A 1 93 ? 8.705 9.693 -8.692 1.00 98.25 93 THR A CA 1
ATOM 744 C C . THR A 1 93 ? 8.761 9.082 -7.295 1.00 98.25 93 THR A C 1
ATOM 746 O O . THR A 1 93 ? 9.328 9.687 -6.386 1.00 98.25 93 THR A O 1
ATOM 749 N N . ALA A 1 94 ? 8.227 7.873 -7.116 1.00 98.12 94 ALA A N 1
ATOM 750 C CA . ALA A 1 94 ? 8.279 7.188 -5.831 1.00 98.12 94 ALA A CA 1
ATOM 751 C C . ALA A 1 94 ? 9.713 6.827 -5.430 1.00 98.12 94 ALA A C 1
ATOM 753 O O . ALA A 1 94 ? 10.070 6.978 -4.264 1.00 98.12 94 ALA A O 1
ATOM 754 N N . PHE A 1 95 ? 10.560 6.413 -6.378 1.00 98.50 95 PHE A N 1
ATOM 755 C CA . PHE A 1 95 ? 11.974 6.156 -6.095 1.00 98.50 95 PHE A CA 1
ATOM 756 C C . PHE A 1 95 ? 12.776 7.428 -5.833 1.00 98.50 95 PHE A C 1
ATOM 758 O O . PHE A 1 95 ? 13.628 7.420 -4.947 1.00 98.50 95 PHE A O 1
ATOM 765 N N . LEU A 1 96 ? 12.478 8.531 -6.526 1.00 98.12 96 LEU A N 1
ATOM 766 C CA . LEU A 1 96 ? 13.064 9.832 -6.208 1.00 98.12 96 LEU A CA 1
ATOM 767 C C . LEU A 1 96 ? 12.730 10.234 -4.767 1.00 98.12 96 LEU A C 1
ATOM 769 O O . LEU A 1 96 ? 13.623 10.621 -4.015 1.00 98.12 96 LEU A O 1
ATOM 773 N N . ARG A 1 97 ? 11.468 10.063 -4.350 1.00 97.25 97 ARG A N 1
ATOM 774 C CA . ARG A 1 97 ? 11.075 10.298 -2.959 1.00 97.25 97 ARG A CA 1
ATOM 775 C C . ARG A 1 97 ? 11.774 9.343 -2.002 1.00 97.25 97 ARG A C 1
ATOM 777 O O . ARG A 1 97 ? 12.322 9.804 -1.015 1.00 97.25 97 ARG A O 1
ATOM 784 N N . LYS A 1 98 ? 11.818 8.042 -2.297 1.00 97.25 98 LYS A N 1
ATOM 785 C CA . LYS A 1 98 ? 12.521 7.053 -1.465 1.00 97.25 98 LYS A CA 1
ATOM 786 C C . LYS A 1 98 ? 14.011 7.371 -1.314 1.00 97.25 98 LYS A C 1
ATOM 788 O O . LYS A 1 98 ? 14.580 7.118 -0.262 1.00 97.25 98 LYS A O 1
ATOM 793 N N . SER A 1 99 ? 14.645 7.948 -2.332 1.00 97.25 99 SER A N 1
ATOM 794 C CA . SER A 1 99 ? 16.035 8.400 -2.235 1.00 97.25 99 SER A CA 1
ATOM 795 C C . SER A 1 99 ? 16.206 9.567 -1.257 1.00 97.25 99 SER A C 1
ATOM 797 O O . SER A 1 99 ? 17.236 9.640 -0.594 1.00 97.25 99 SER A O 1
ATOM 799 N N . ALA A 1 100 ? 15.229 10.475 -1.172 1.00 96.31 100 ALA A N 1
ATOM 800 C CA . ALA A 1 100 ? 15.227 11.582 -0.212 1.00 96.31 100 ALA A CA 1
ATOM 801 C C . ALA A 1 100 ? 14.748 11.148 1.187 1.00 96.31 100 ALA A C 1
ATOM 803 O O . ALA A 1 100 ? 15.202 11.666 2.202 1.00 96.31 100 ALA A O 1
ATOM 804 N N . GLU A 1 101 ? 13.850 10.168 1.235 1.00 95.25 101 GLU A N 1
ATOM 805 C CA . GLU A 1 101 ? 13.223 9.613 2.427 1.00 95.25 101 GLU A CA 1
ATOM 806 C C . GLU A 1 101 ? 13.391 8.081 2.414 1.00 95.25 101 GLU A C 1
ATOM 808 O O . GLU A 1 101 ? 12.480 7.369 1.981 1.00 95.25 101 GLU A O 1
ATOM 813 N N . PRO A 1 102 ? 14.527 7.530 2.892 1.00 96.19 102 PRO A N 1
ATOM 814 C CA . PRO A 1 102 ? 14.854 6.100 2.754 1.00 96.19 102 PRO A CA 1
ATOM 815 C C . PRO A 1 102 ? 13.785 5.130 3.277 1.00 96.19 102 PRO A C 1
ATOM 817 O O . PRO A 1 102 ? 13.649 4.004 2.786 1.00 96.19 102 PRO A O 1
ATOM 820 N N . LEU A 1 103 ? 12.999 5.575 4.260 1.00 95.56 103 LEU A N 1
ATOM 821 C CA . LEU A 1 103 ? 11.917 4.803 4.862 1.00 95.56 103 LEU A CA 1
ATOM 822 C C . LEU A 1 103 ? 10.575 4.923 4.130 1.00 95.56 103 LEU A C 1
ATOM 824 O O . LEU A 1 103 ? 9.649 4.217 4.512 1.00 95.56 103 LEU A O 1
ATOM 828 N N . TYR A 1 104 ? 10.456 5.742 3.077 1.00 96.88 104 TYR A N 1
ATOM 829 C CA . TYR A 1 104 ? 9.249 5.799 2.250 1.00 96.88 104 TYR A CA 1
ATOM 830 C C . TYR A 1 104 ? 8.945 4.393 1.694 1.00 96.88 104 TYR A C 1
ATOM 832 O O . TYR A 1 104 ? 9.764 3.820 0.950 1.00 96.88 104 TYR A O 1
ATOM 840 N N . PRO A 1 105 ? 7.815 3.780 2.089 1.00 97.50 105 PRO A N 1
ATOM 841 C CA . PRO A 1 105 ? 7.511 2.410 1.739 1.00 97.50 105 PRO A CA 1
ATOM 842 C C . PRO A 1 105 ? 7.084 2.323 0.276 1.00 97.50 105 PRO A C 1
ATOM 844 O O . PRO A 1 105 ? 6.184 3.026 -0.176 1.00 97.50 105 PRO A O 1
ATOM 847 N N . ILE A 1 106 ? 7.727 1.414 -0.454 1.00 98.44 106 ILE A N 1
ATOM 848 C CA . ILE A 1 106 ? 7.311 0.982 -1.787 1.00 98.44 106 ILE A CA 1
ATOM 849 C C . ILE A 1 106 ? 7.023 -0.509 -1.665 1.00 98.44 106 ILE A C 1
ATOM 851 O O . ILE A 1 106 ? 7.922 -1.278 -1.327 1.00 98.44 106 ILE A O 1
ATOM 855 N N . VAL A 1 107 ? 5.775 -0.912 -1.904 1.00 98.50 107 VAL A N 1
ATOM 856 C CA . VAL A 1 107 ? 5.321 -2.302 -1.766 1.00 98.50 107 VAL A CA 1
ATOM 857 C C . VAL A 1 107 ? 4.875 -2.828 -3.134 1.00 98.50 107 VAL A C 1
ATOM 859 O O . VAL A 1 107 ? 3.735 -2.595 -3.548 1.00 98.50 107 VAL A O 1
ATOM 862 N N . PRO A 1 108 ? 5.752 -3.541 -3.862 1.00 98.62 108 PRO A N 1
ATOM 863 C CA . PRO A 1 108 ? 5.380 -4.204 -5.104 1.00 98.62 108 PRO A CA 1
ATOM 864 C C . PRO A 1 108 ? 4.453 -5.391 -4.831 1.00 98.62 108 PRO A C 1
ATOM 866 O O . PRO A 1 108 ? 4.728 -6.220 -3.963 1.00 98.62 108 PRO A O 1
ATOM 869 N N . LEU A 1 109 ? 3.373 -5.509 -5.594 1.00 98.62 109 LEU A N 1
ATOM 870 C CA . LEU A 1 109 ? 2.459 -6.647 -5.570 1.00 98.62 109 LEU A CA 1
ATOM 871 C C . LEU A 1 109 ? 2.583 -7.402 -6.886 1.00 98.62 109 LEU A C 1
ATOM 873 O O . LEU A 1 109 ? 2.299 -6.849 -7.938 1.00 98.62 109 LEU A O 1
ATOM 877 N N . PHE A 1 110 ? 2.983 -8.665 -6.853 1.00 98.44 110 PHE A N 1
ATOM 878 C CA . PHE A 1 110 ? 3.182 -9.470 -8.054 1.00 98.44 110 PHE A CA 1
ATOM 879 C C . PHE A 1 110 ? 1.988 -10.403 -8.262 1.00 98.44 110 PHE A C 1
ATOM 881 O O . PHE A 1 110 ? 1.807 -11.387 -7.538 1.00 98.44 110 PHE A O 1
ATOM 888 N N . ILE A 1 111 ? 1.155 -10.078 -9.250 1.00 97.94 111 ILE A N 1
ATOM 889 C CA . ILE A 1 111 ? -0.124 -10.741 -9.518 1.00 97.94 111 ILE A CA 1
ATOM 890 C C . ILE A 1 111 ? -0.057 -11.365 -10.905 1.00 97.94 111 ILE A C 1
ATOM 892 O O . ILE A 1 111 ? -0.039 -10.678 -11.925 1.00 97.94 111 ILE A O 1
ATOM 896 N N . GLY A 1 112 ? 0.036 -12.695 -10.932 1.00 96.94 112 GLY A N 1
ATOM 897 C CA . GLY A 1 112 ? 0.345 -13.434 -12.159 1.00 96.94 112 GLY A CA 1
ATOM 898 C C . GLY A 1 112 ? 1.813 -13.326 -12.594 1.00 96.94 112 GLY A C 1
ATOM 899 O O . GLY A 1 112 ? 2.171 -13.885 -13.622 1.00 96.94 112 GLY A O 1
ATOM 900 N N . LEU A 1 113 ? 2.656 -12.658 -11.800 1.00 97.69 113 LEU A N 1
ATOM 901 C CA . LEU A 1 113 ? 4.105 -12.551 -11.976 1.00 97.69 113 LEU A CA 1
ATOM 902 C C . LEU A 1 113 ? 4.820 -13.295 -10.844 1.00 97.69 113 LEU A C 1
ATOM 904 O O . LEU A 1 113 ? 4.350 -13.294 -9.703 1.00 97.69 113 LEU A O 1
ATOM 908 N N . ARG A 1 114 ? 5.970 -13.909 -11.128 1.00 97.62 114 ARG A N 1
ATOM 909 C CA . ARG A 1 114 ? 6.822 -14.570 -10.132 1.00 97.62 114 ARG A CA 1
ATOM 910 C C . ARG A 1 114 ? 8.258 -14.052 -10.243 1.00 97.62 114 ARG A C 1
ATOM 912 O O . ARG A 1 114 ? 9.042 -14.633 -10.980 1.00 97.62 114 ARG A O 1
ATOM 919 N N . PRO A 1 115 ? 8.650 -13.037 -9.457 1.00 96.81 115 PRO A N 1
ATOM 920 C CA . PRO A 1 115 ? 9.997 -12.448 -9.493 1.00 96.81 115 PRO A CA 1
ATOM 921 C C . PRO A 1 115 ? 11.159 -13.432 -9.316 1.00 96.81 115 PRO A C 1
ATOM 923 O O . PRO A 1 115 ? 12.270 -13.156 -9.753 1.00 96.81 115 PRO A O 1
ATOM 926 N N . GLY A 1 116 ? 10.911 -14.578 -8.672 1.00 96.56 116 GLY A N 1
ATOM 927 C CA . GLY A 1 116 ? 11.888 -15.660 -8.538 1.00 96.56 116 GLY A CA 1
ATOM 928 C C . GLY A 1 116 ? 12.080 -16.515 -9.799 1.00 96.56 116 GLY A C 1
ATOM 929 O O . GLY A 1 116 ? 12.923 -17.401 -9.789 1.00 96.56 116 GLY A O 1
ATOM 930 N N . ARG A 1 117 ? 11.298 -16.302 -10.865 1.00 97.50 117 ARG A N 1
ATOM 931 C CA . ARG A 1 117 ? 11.505 -16.914 -12.185 1.00 97.50 117 ARG A CA 1
ATOM 932 C C . ARG A 1 117 ? 12.238 -15.929 -13.084 1.00 97.50 117 ARG A C 1
ATOM 934 O O . ARG A 1 117 ? 11.778 -14.800 -13.238 1.00 97.50 117 ARG A O 1
ATOM 941 N N . ASP A 1 118 ? 13.297 -16.381 -13.749 1.00 97.94 118 ASP A N 1
ATOM 942 C CA . ASP A 1 118 ? 14.132 -15.516 -14.593 1.00 97.94 118 ASP A CA 1
ATOM 943 C C . ASP A 1 118 ? 13.335 -14.791 -15.679 1.00 97.94 118 ASP A C 1
ATOM 945 O O . ASP A 1 118 ? 13.496 -13.587 -15.846 1.00 97.94 118 ASP A O 1
ATOM 949 N N . ALA A 1 119 ? 12.416 -15.479 -16.362 1.00 97.81 119 ALA A N 1
ATOM 950 C CA . ALA A 1 119 ? 11.589 -14.871 -17.406 1.00 97.81 119 ALA A CA 1
ATOM 951 C C . ALA A 1 119 ? 10.746 -13.689 -16.886 1.00 97.81 119 ALA A C 1
ATOM 953 O O . ALA A 1 119 ? 10.745 -12.611 -17.482 1.00 97.81 119 ALA A O 1
ATOM 954 N N . ASP A 1 120 ? 10.074 -13.854 -15.743 1.00 98.12 120 ASP A N 1
ATOM 955 C CA . ASP A 1 120 ? 9.271 -12.785 -15.137 1.00 98.12 120 ASP A CA 1
ATOM 956 C C . ASP A 1 120 ? 10.173 -11.668 -14.600 1.00 98.12 120 ASP A C 1
ATOM 958 O O . ASP A 1 120 ? 9.872 -10.488 -14.778 1.00 98.12 120 ASP A O 1
ATOM 962 N N . ARG A 1 121 ? 11.314 -12.024 -13.995 1.00 98.25 121 ARG A N 1
ATOM 963 C CA . ARG A 1 121 ? 12.310 -11.064 -13.508 1.00 98.25 121 ARG A CA 1
ATOM 964 C C . ARG A 1 121 ? 12.836 -10.178 -14.635 1.00 98.25 121 ARG A C 1
ATOM 966 O O . ARG A 1 121 ? 12.862 -8.961 -14.481 1.00 98.25 121 ARG A O 1
ATOM 973 N N . GLN A 1 122 ? 13.222 -10.769 -15.765 1.00 98.31 122 GLN A N 1
ATOM 974 C CA . GLN A 1 122 ? 13.693 -10.029 -16.936 1.00 98.31 122 GLN A CA 1
ATOM 975 C C . GLN A 1 122 ? 12.584 -9.173 -17.544 1.00 98.31 122 GLN A C 1
ATOM 977 O O . GLN A 1 122 ? 12.835 -8.031 -17.918 1.00 98.31 122 GLN A O 1
ATOM 982 N N . THR A 1 123 ? 11.347 -9.676 -17.570 1.00 98.12 123 THR A N 1
ATOM 983 C CA . THR A 1 123 ? 10.187 -8.897 -18.029 1.00 98.12 123 THR A CA 1
ATOM 984 C C . THR A 1 123 ? 9.986 -7.645 -17.168 1.00 98.12 123 THR A C 1
ATOM 986 O O . THR A 1 123 ? 9.823 -6.549 -17.703 1.00 98.12 123 THR A O 1
ATOM 989 N N . ILE A 1 124 ? 10.063 -7.779 -15.838 1.00 98.25 124 ILE A N 1
ATOM 990 C CA . ILE A 1 124 ? 9.968 -6.656 -14.890 1.00 98.25 124 ILE A CA 1
ATOM 991 C C . ILE A 1 124 ? 11.109 -5.659 -15.119 1.00 98.25 124 ILE A C 1
ATOM 993 O O . ILE A 1 124 ? 10.855 -4.462 -15.259 1.00 98.25 124 ILE A O 1
ATOM 997 N N . LYS A 1 125 ? 12.354 -6.146 -15.212 1.00 98.31 125 LYS A N 1
ATOM 998 C CA . LYS A 1 125 ? 13.530 -5.304 -15.474 1.00 98.31 125 LYS A CA 1
ATOM 999 C C . LYS A 1 125 ? 13.405 -4.529 -16.778 1.00 98.31 125 LYS A C 1
ATOM 1001 O O . LYS A 1 125 ? 13.626 -3.325 -16.802 1.00 98.31 125 LYS A O 1
ATOM 1006 N N . HIS A 1 126 ? 13.002 -5.199 -17.852 1.00 97.94 126 HIS A N 1
ATOM 1007 C CA . HIS A 1 126 ? 12.842 -4.570 -19.155 1.00 97.94 126 HIS A CA 1
ATOM 1008 C C . HIS A 1 126 ? 11.767 -3.475 -19.139 1.00 97.94 126 HIS A C 1
ATOM 1010 O O . HIS A 1 126 ? 11.991 -2.373 -19.638 1.00 97.94 126 HIS A O 1
ATOM 1016 N N . ALA A 1 127 ? 10.614 -3.754 -18.527 1.00 97.25 127 ALA A N 1
ATOM 1017 C CA . ALA A 1 127 ? 9.499 -2.814 -18.467 1.00 97.25 127 ALA A CA 1
ATOM 1018 C C . ALA A 1 127 ? 9.807 -1.559 -17.633 1.00 97.25 127 ALA A C 1
ATOM 1020 O O . ALA A 1 127 ? 9.380 -0.459 -17.994 1.00 97.25 127 ALA A O 1
ATOM 1021 N N . LEU A 1 128 ? 10.539 -1.723 -16.527 1.00 96.94 128 LEU A N 1
ATOM 1022 C CA . LEU A 1 128 ? 10.827 -0.658 -15.559 1.00 96.94 128 LEU A CA 1
ATOM 1023 C C . LEU A 1 128 ? 12.201 -0.005 -15.742 1.00 96.94 128 LEU A C 1
ATOM 1025 O O . LEU A 1 128 ? 12.497 0.977 -15.061 1.00 96.94 128 LEU A O 1
ATOM 1029 N N . ARG A 1 129 ? 13.016 -0.522 -16.670 1.00 96.44 129 ARG A N 1
ATOM 1030 C CA . ARG A 1 129 ? 14.352 -0.016 -17.003 1.00 96.44 129 ARG A CA 1
ATOM 1031 C C . ARG A 1 129 ? 15.206 0.127 -15.737 1.00 96.44 129 ARG A C 1
ATOM 1033 O O . ARG A 1 129 ? 15.375 -0.845 -15.002 1.00 96.44 129 ARG A O 1
ATOM 1040 N N . ASP A 1 130 ? 15.674 1.339 -15.457 1.00 97.12 130 ASP A N 1
ATOM 1041 C CA . ASP A 1 130 ? 16.581 1.680 -14.358 1.00 97.12 130 ASP A CA 1
ATOM 1042 C C . ASP A 1 130 ? 16.005 1.355 -12.969 1.00 97.12 130 ASP A C 1
ATOM 1044 O O . ASP A 1 130 ? 16.750 1.156 -12.013 1.00 97.12 130 ASP A O 1
ATOM 1048 N N . TYR A 1 131 ? 14.678 1.242 -12.847 1.00 98.12 131 TYR A N 1
ATOM 1049 C CA . TYR A 1 131 ? 14.002 0.956 -11.578 1.00 98.12 131 TYR A CA 1
ATOM 1050 C C . TYR A 1 131 ? 13.656 -0.522 -11.384 1.00 98.12 131 TYR A C 1
ATOM 1052 O O . TYR A 1 131 ? 13.111 -0.890 -10.345 1.00 98.12 131 TYR A O 1
ATOM 1060 N N . GLY A 1 132 ? 13.950 -1.382 -12.363 1.00 97.75 132 GLY A N 1
ATOM 1061 C CA . GLY A 1 132 ? 13.603 -2.800 -12.312 1.00 97.75 132 GLY A CA 1
ATOM 1062 C C . GLY A 1 132 ? 14.238 -3.537 -11.137 1.00 97.75 132 GLY A C 1
ATOM 1063 O O . GLY A 1 132 ? 13.537 -4.213 -10.386 1.00 97.75 132 GLY A O 1
ATOM 1064 N N . ASP A 1 133 ? 15.550 -3.380 -10.953 1.00 98.31 133 ASP A N 1
ATOM 1065 C CA . ASP A 1 133 ? 16.270 -3.996 -9.833 1.00 98.31 133 ASP A CA 1
ATOM 1066 C C . ASP A 1 133 ? 15.862 -3.388 -8.489 1.00 98.31 133 ASP A C 1
ATOM 1068 O O . ASP A 1 133 ? 15.479 -4.122 -7.581 1.00 98.31 133 ASP A O 1
ATOM 1072 N N . ALA A 1 134 ? 15.788 -2.058 -8.401 1.00 98.12 134 ALA A N 1
ATOM 1073 C CA . ALA A 1 134 ? 15.361 -1.374 -7.182 1.00 98.12 134 ALA A CA 1
ATOM 1074 C C . ALA A 1 134 ? 13.944 -1.782 -6.730 1.00 98.12 134 ALA A C 1
ATOM 1076 O O . ALA A 1 134 ? 13.679 -1.917 -5.533 1.00 98.12 134 ALA A O 1
ATOM 1077 N N . LEU A 1 135 ? 13.018 -2.013 -7.672 1.00 98.06 135 LEU A N 1
ATOM 1078 C CA . LEU A 1 135 ? 11.678 -2.511 -7.355 1.00 98.06 135 LEU A CA 1
ATOM 1079 C C . LEU A 1 135 ? 11.710 -3.955 -6.843 1.00 98.06 135 LEU A C 1
ATOM 1081 O O . LEU A 1 135 ? 10.988 -4.284 -5.903 1.00 98.06 135 LEU A O 1
ATOM 1085 N N . LEU A 1 136 ? 12.537 -4.818 -7.432 1.00 98.06 136 LEU A N 1
ATOM 1086 C CA . LEU A 1 136 ? 12.698 -6.199 -6.972 1.00 98.06 136 LEU A CA 1
ATOM 1087 C C . LEU A 1 136 ? 13.298 -6.253 -5.557 1.00 98.06 136 LEU A C 1
ATOM 1089 O O . LEU A 1 136 ? 12.830 -7.039 -4.730 1.00 98.06 136 LEU A O 1
ATOM 1093 N N . ASP A 1 137 ? 14.236 -5.358 -5.249 1.00 97.94 137 ASP A N 1
ATOM 1094 C CA . ASP A 1 137 ? 14.891 -5.249 -3.939 1.00 97.94 137 ASP A CA 1
ATOM 1095 C C . ASP A 1 137 ? 13.959 -4.733 -2.831 1.00 97.94 137 ASP A C 1
ATOM 1097 O O . ASP A 1 137 ? 14.207 -4.944 -1.641 1.00 97.94 137 ASP A O 1
ATOM 1101 N N . CYS A 1 138 ? 12.820 -4.130 -3.193 1.00 97.31 138 CYS A N 1
ATOM 1102 C CA . CYS A 1 138 ? 11.780 -3.767 -2.227 1.00 97.31 138 CYS A CA 1
ATOM 1103 C C . CYS A 1 138 ? 11.078 -4.992 -1.600 1.00 97.31 138 CYS A C 1
ATOM 1105 O O . CYS A 1 138 ? 10.265 -4.820 -0.692 1.00 97.31 138 CYS A O 1
ATOM 1107 N N . ASN A 1 139 ? 11.395 -6.223 -2.034 1.00 94.12 139 ASN A N 1
ATOM 1108 C CA . ASN A 1 139 ? 10.891 -7.477 -1.458 1.00 94.12 139 ASN A CA 1
ATOM 1109 C C . ASN A 1 139 ? 9.355 -7.520 -1.374 1.00 94.12 139 ASN A C 1
ATOM 1111 O O . ASN A 1 139 ? 8.763 -7.697 -0.305 1.00 94.12 139 ASN A O 1
ATOM 1115 N N . GLY A 1 140 ? 8.715 -7.321 -2.528 1.00 96.75 140 GLY A N 1
ATOM 1116 C CA . GLY A 1 140 ? 7.262 -7.277 -2.657 1.00 96.75 140 GLY A CA 1
ATOM 1117 C C . GLY A 1 140 ? 6.533 -8.595 -2.361 1.00 96.75 140 GLY A C 1
ATOM 1118 O O . GLY A 1 140 ? 7.120 -9.634 -2.060 1.00 96.75 140 GLY A O 1
ATOM 1119 N N . LEU A 1 141 ? 5.205 -8.562 -2.471 1.00 98.50 141 LEU A N 1
ATOM 1120 C CA . LEU A 1 141 ? 4.326 -9.690 -2.169 1.00 98.50 141 LEU A CA 1
ATOM 1121 C C . LEU A 1 141 ? 3.849 -10.372 -3.449 1.00 98.50 141 LEU A C 1
ATOM 1123 O O . LEU A 1 141 ? 3.193 -9.759 -4.284 1.00 98.50 141 LEU A O 1
ATOM 1127 N N . VAL A 1 142 ? 4.107 -11.673 -3.576 1.00 98.50 142 VAL A N 1
ATOM 1128 C CA . VAL A 1 142 ? 3.547 -12.498 -4.659 1.00 98.50 142 VAL A CA 1
ATOM 1129 C C . VAL A 1 142 ? 2.183 -13.034 -4.236 1.00 98.50 142 VAL A C 1
ATOM 1131 O O . VAL A 1 142 ? 2.065 -13.615 -3.151 1.00 98.50 142 VAL A O 1
ATOM 1134 N N . ARG A 1 143 ? 1.151 -12.862 -5.071 1.00 98.25 143 ARG A N 1
ATOM 1135 C CA . ARG A 1 143 ? -0.162 -13.482 -4.839 1.00 98.25 143 ARG A CA 1
ATOM 1136 C C . ARG A 1 143 ? -0.082 -14.985 -5.100 1.00 98.25 143 ARG A C 1
ATOM 1138 O O . ARG A 1 143 ? 0.392 -15.418 -6.153 1.00 98.25 143 ARG A O 1
ATOM 1145 N N . ARG A 1 144 ? -0.541 -15.799 -4.147 1.00 97.94 144 ARG A N 1
ATOM 1146 C CA . ARG A 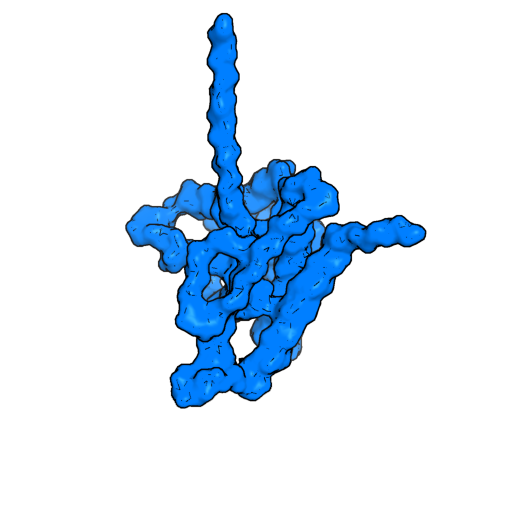1 144 ? -0.505 -17.265 -4.283 1.00 97.94 144 ARG A CA 1
ATOM 1147 C C . ARG A 1 144 ? -1.649 -17.739 -5.184 1.00 97.94 144 ARG A C 1
ATOM 1149 O O . ARG A 1 144 ? -2.695 -17.105 -5.259 1.00 97.94 144 ARG A O 1
ATOM 1156 N N . ARG A 1 145 ? -1.470 -18.889 -5.849 1.00 95.62 145 ARG A N 1
ATOM 1157 C CA . ARG A 1 145 ? -2.455 -19.432 -6.809 1.00 95.62 145 ARG A CA 1
ATOM 1158 C C . ARG A 1 145 ? -3.833 -19.689 -6.183 1.00 95.62 145 ARG A C 1
ATOM 1160 O O . ARG A 1 145 ? -4.833 -19.451 -6.845 1.00 95.62 145 ARG A O 1
ATOM 1167 N N . ASN A 1 146 ? -3.862 -20.146 -4.932 1.00 96.94 146 ASN A N 1
ATOM 1168 C CA . ASN A 1 146 ? -5.088 -20.525 -4.221 1.00 96.94 146 ASN A CA 1
ATOM 1169 C C . ASN A 1 146 ? -5.504 -19.484 -3.168 1.00 96.94 146 ASN A C 1
ATOM 1171 O O . ASN A 1 146 ? -6.351 -19.771 -2.335 1.00 96.94 146 ASN A O 1
ATOM 1175 N N . GLU A 1 147 ? -4.876 -18.306 -3.167 1.00 97.75 147 GLU A N 1
ATOM 1176 C CA . GLU A 1 147 ? -5.190 -17.236 -2.220 1.00 97.75 147 GLU A CA 1
ATOM 1177 C C . GLU A 1 147 ? -6.334 -16.385 -2.774 1.00 97.75 147 GLU A C 1
ATOM 1179 O O . GLU A 1 147 ? -6.286 -15.857 -3.903 1.00 97.75 147 GLU A O 1
ATOM 1184 N N . THR A 1 148 ? -7.378 -16.260 -1.962 1.00 97.25 148 THR A N 1
ATOM 1185 C CA . THR A 1 148 ? -8.516 -15.393 -2.251 1.00 97.25 148 THR A CA 1
ATOM 1186 C C . THR A 1 148 ? -8.059 -13.936 -2.341 1.00 97.25 148 THR A C 1
ATOM 1188 O O . THR A 1 148 ? -6.985 -13.555 -1.866 1.00 97.25 148 THR A O 1
ATOM 1191 N N . ASN A 1 149 ? -8.855 -13.085 -2.995 1.00 96.38 149 ASN A N 1
ATOM 1192 C CA . ASN A 1 149 ? -8.487 -11.671 -3.088 1.00 96.38 149 ASN A CA 1
ATOM 1193 C C . ASN A 1 149 ? -8.467 -11.003 -1.706 1.00 96.38 149 ASN A C 1
ATOM 1195 O O . ASN A 1 149 ? -7.606 -10.171 -1.445 1.00 96.38 149 ASN A O 1
ATOM 1199 N N . GLU A 1 150 ? -9.379 -11.405 -0.823 1.00 96.69 150 GLU A N 1
ATOM 1200 C CA . GLU A 1 150 ? -9.481 -10.887 0.537 1.00 96.69 150 GLU A CA 1
ATOM 1201 C C . GLU A 1 150 ? -8.245 -11.231 1.378 1.00 96.69 150 GLU A C 1
ATOM 1203 O O . GLU A 1 150 ? -7.617 -10.329 1.929 1.00 96.69 150 GLU A O 1
ATOM 1208 N N . GLU A 1 151 ? -7.831 -12.502 1.413 1.00 97.75 151 GLU A N 1
ATOM 1209 C CA . GLU A 1 151 ? -6.612 -12.926 2.119 1.00 97.75 151 GLU A CA 1
ATOM 1210 C C . GLU A 1 151 ? -5.379 -12.168 1.617 1.00 97.75 151 GLU A C 1
ATOM 1212 O O . GLU A 1 151 ? -4.556 -11.703 2.415 1.00 97.75 151 GLU A O 1
ATOM 1217 N N . PHE A 1 152 ? -5.275 -11.995 0.293 1.00 98.25 152 PHE A N 1
ATOM 1218 C CA . PHE A 1 152 ? -4.191 -11.227 -0.304 1.00 98.25 152 PHE A CA 1
ATOM 1219 C C . PHE A 1 152 ? -4.235 -9.764 0.148 1.00 98.25 152 PHE A C 1
ATOM 1221 O O . PHE A 1 152 ? -3.221 -9.246 0.611 1.00 98.25 152 PHE A O 1
ATOM 1228 N N . CYS A 1 153 ? -5.398 -9.108 0.087 1.00 97.94 153 CYS A N 1
ATOM 1229 C CA . CYS A 1 153 ? -5.555 -7.716 0.513 1.00 97.94 153 CYS A CA 1
ATOM 1230 C C . CYS A 1 153 ? -5.210 -7.525 1.995 1.00 97.94 153 CYS A C 1
ATOM 1232 O O . CYS A 1 153 ? -4.484 -6.587 2.324 1.00 97.94 153 CYS A O 1
ATOM 1234 N N . ARG A 1 154 ? -5.645 -8.436 2.878 1.00 98.06 154 ARG A N 1
ATOM 1235 C CA . ARG A 1 154 ? -5.283 -8.420 4.306 1.00 98.06 154 ARG A CA 1
ATOM 1236 C C . ARG A 1 154 ? -3.766 -8.506 4.478 1.00 98.06 154 ARG A C 1
ATOM 1238 O O . ARG A 1 154 ? -3.166 -7.688 5.170 1.00 98.06 154 ARG A O 1
ATOM 1245 N N . ARG A 1 155 ? -3.102 -9.438 3.783 1.00 98.31 155 ARG A N 1
ATOM 1246 C CA . ARG A 1 155 ? -1.636 -9.589 3.829 1.00 98.31 155 ARG A CA 1
ATOM 1247 C C . ARG A 1 155 ? -0.894 -8.346 3.330 1.00 98.31 155 ARG A C 1
ATOM 1249 O O . ARG A 1 155 ? 0.121 -7.975 3.922 1.00 98.31 155 ARG A O 1
ATOM 1256 N N . VAL A 1 156 ? -1.398 -7.702 2.277 1.00 98.38 156 VAL A N 1
ATOM 1257 C CA . VAL A 1 156 ? -0.862 -6.428 1.776 1.00 98.38 156 VAL A CA 1
ATOM 1258 C C . VAL A 1 156 ? -1.023 -5.323 2.816 1.00 98.38 156 VAL A C 1
ATOM 1260 O O . VAL A 1 156 ? -0.041 -4.653 3.127 1.00 98.38 156 VAL A O 1
ATOM 1263 N N . ALA A 1 157 ? -2.218 -5.165 3.392 1.00 98.06 157 ALA A N 1
ATOM 1264 C CA . ALA A 1 157 ? -2.491 -4.144 4.398 1.00 98.06 157 ALA A CA 1
ATOM 1265 C C . ALA A 1 157 ? -1.598 -4.308 5.635 1.00 98.06 157 ALA A C 1
ATOM 1267 O O . ALA A 1 157 ? -0.964 -3.342 6.058 1.00 98.06 157 ALA A O 1
ATOM 1268 N N . ARG A 1 158 ? -1.442 -5.542 6.140 1.00 98.31 158 ARG A N 1
ATOM 1269 C CA . ARG A 1 158 ? -0.525 -5.854 7.250 1.00 98.31 158 ARG A CA 1
ATOM 1270 C C . ARG A 1 158 ? 0.903 -5.413 6.975 1.00 98.31 158 ARG A C 1
ATOM 1272 O O . ARG A 1 158 ? 1.539 -4.786 7.821 1.00 98.31 158 ARG A O 1
ATOM 1279 N N . ARG A 1 159 ? 1.417 -5.762 5.790 1.00 97.75 159 ARG A N 1
ATOM 1280 C CA . ARG A 1 159 ? 2.776 -5.394 5.385 1.00 97.75 159 ARG A CA 1
ATOM 1281 C C . ARG A 1 159 ? 2.925 -3.879 5.295 1.00 97.75 159 ARG A C 1
ATOM 1283 O O . ARG A 1 159 ? 3.875 -3.337 5.847 1.00 97.75 159 ARG A O 1
ATOM 1290 N N . TYR A 1 160 ? 1.991 -3.220 4.619 1.00 97.94 160 TYR A N 1
ATOM 1291 C CA . TYR A 1 160 ? 2.057 -1.786 4.388 1.00 97.94 160 TYR A CA 1
ATOM 1292 C C . TYR A 1 160 ? 1.979 -0.984 5.692 1.00 97.94 160 TYR A C 1
ATOM 1294 O O . TYR A 1 160 ? 2.825 -0.127 5.919 1.00 97.94 160 TYR A O 1
ATOM 1302 N N . VAL A 1 161 ? 1.021 -1.291 6.575 1.00 96.88 161 VAL A N 1
ATOM 1303 C CA . VAL A 1 161 ? 0.866 -0.591 7.863 1.00 96.88 161 VAL A CA 1
ATOM 1304 C C . VAL A 1 161 ? 2.126 -0.705 8.709 1.00 96.88 161 VAL A C 1
ATOM 1306 O O . VAL A 1 161 ? 2.574 0.292 9.263 1.00 96.88 161 VAL A O 1
ATOM 1309 N N . ARG A 1 162 ? 2.745 -1.890 8.765 1.00 96.94 162 ARG A N 1
ATOM 1310 C CA . ARG A 1 162 ? 4.003 -2.081 9.493 1.00 96.94 162 ARG A CA 1
ATOM 1311 C C . ARG A 1 162 ? 5.119 -1.184 8.960 1.00 96.94 162 ARG A C 1
ATOM 1313 O O . ARG A 1 162 ? 5.790 -0.517 9.744 1.00 96.94 162 ARG A O 1
ATOM 1320 N N . ASP A 1 163 ? 5.307 -1.163 7.642 1.00 96.31 163 ASP A N 1
ATOM 1321 C CA . ASP A 1 163 ? 6.353 -0.352 7.017 1.00 96.31 163 ASP A CA 1
ATOM 1322 C C . ASP A 1 163 ? 6.064 1.153 7.188 1.00 96.31 163 ASP A C 1
ATOM 1324 O O . ASP A 1 163 ? 6.978 1.929 7.464 1.00 96.31 163 ASP A O 1
ATOM 1328 N N . ALA A 1 164 ? 4.795 1.564 7.097 1.00 95.19 164 ALA A N 1
ATOM 1329 C CA . ALA A 1 164 ? 4.386 2.958 7.235 1.00 95.19 164 ALA A CA 1
ATOM 1330 C C . ALA A 1 164 ? 4.488 3.480 8.679 1.00 95.19 164 ALA A C 1
ATOM 1332 O O . ALA A 1 164 ? 4.997 4.578 8.887 1.00 95.19 164 ALA A O 1
ATOM 1333 N N . VAL A 1 165 ? 4.086 2.693 9.684 1.00 94.31 165 VAL A N 1
ATOM 1334 C CA . VAL A 1 165 ? 4.274 3.038 11.108 1.00 94.31 165 VAL A CA 1
ATOM 1335 C C . VAL A 1 165 ? 5.759 3.186 11.433 1.00 94.31 165 VAL A C 1
ATOM 1337 O O . VAL A 1 165 ? 6.151 4.140 12.102 1.00 94.31 165 VAL A O 1
ATOM 1340 N N . LYS A 1 166 ? 6.608 2.297 10.900 1.00 94.00 166 LYS A N 1
ATOM 1341 C CA . LYS A 1 166 ? 8.065 2.420 11.028 1.00 94.00 166 LYS A CA 1
ATOM 1342 C C . LYS A 1 166 ? 8.591 3.715 10.413 1.00 94.00 166 LYS A C 1
ATOM 1344 O O . LYS A 1 166 ? 9.426 4.381 11.021 1.00 94.00 166 LYS A O 1
ATOM 1349 N N . ALA A 1 167 ? 8.108 4.072 9.225 1.00 93.50 167 ALA A N 1
ATOM 1350 C CA . ALA A 1 167 ? 8.486 5.316 8.568 1.00 93.50 167 ALA A CA 1
ATOM 1351 C C . ALA A 1 167 ? 8.049 6.548 9.375 1.00 93.50 167 ALA A C 1
ATOM 1353 O O . ALA A 1 167 ? 8.842 7.473 9.526 1.00 93.50 167 ALA A O 1
ATOM 1354 N N . LEU A 1 168 ? 6.831 6.548 9.928 1.00 91.75 168 LEU A N 1
ATOM 1355 C CA . LEU A 1 168 ? 6.335 7.629 10.782 1.00 91.75 168 LEU A CA 1
ATOM 1356 C C . LEU A 1 168 ? 7.166 7.797 12.051 1.00 91.75 168 LEU A C 1
ATOM 1358 O O . LEU A 1 168 ? 7.654 8.893 12.315 1.00 91.75 168 LEU A O 1
ATOM 1362 N N . ALA A 1 169 ? 7.369 6.713 12.803 1.00 91.31 169 ALA A N 1
ATOM 1363 C CA . ALA A 1 169 ? 8.100 6.750 14.066 1.00 91.31 169 ALA A CA 1
ATOM 1364 C C . ALA A 1 169 ? 9.522 7.305 13.892 1.00 91.31 169 ALA A C 1
ATOM 1366 O O . ALA A 1 169 ? 9.992 8.093 14.707 1.00 91.31 169 ALA A O 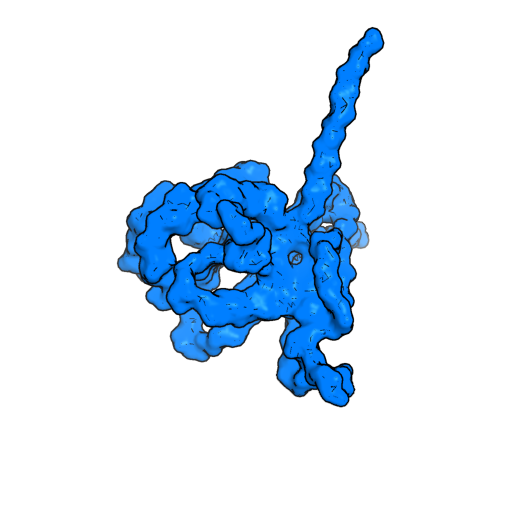1
ATOM 1367 N N . ALA A 1 170 ? 10.187 6.946 12.792 1.00 90.62 170 ALA A N 1
ATOM 1368 C CA . ALA A 1 170 ? 11.525 7.436 12.483 1.00 90.62 170 ALA A CA 1
ATOM 1369 C C . ALA A 1 170 ? 11.569 8.920 12.072 1.00 90.62 170 ALA A C 1
ATOM 1371 O O . ALA A 1 170 ? 12.603 9.563 12.241 1.00 90.62 170 ALA A O 1
ATOM 1372 N N . ARG A 1 171 ? 10.479 9.477 11.526 1.00 87.75 171 ARG A N 1
ATOM 1373 C CA . ARG A 1 171 ? 10.418 10.890 11.111 1.00 87.75 171 ARG A CA 1
ATOM 1374 C C . ARG A 1 171 ? 10.222 11.847 12.272 1.00 87.75 171 ARG A C 1
ATOM 1376 O O . ARG A 1 171 ? 10.666 12.984 12.174 1.00 87.75 171 ARG A O 1
ATOM 1383 N N . SER A 1 172 ? 9.568 11.415 13.349 1.00 84.69 172 SER A N 1
ATOM 1384 C CA . SER A 1 172 ? 9.311 12.298 14.488 1.00 84.69 172 SER A CA 1
ATOM 1385 C C . SER A 1 172 ? 10.597 12.783 15.160 1.00 84.69 172 SER A C 1
ATOM 1387 O O . SER A 1 172 ? 10.530 13.761 15.895 1.00 84.69 172 SER A O 1
ATOM 1389 N N . GLY A 1 173 ? 11.741 12.109 14.953 1.00 78.88 173 GLY A N 1
ATOM 1390 C CA . GLY A 1 173 ? 13.064 12.508 15.464 1.00 78.88 173 GLY A CA 1
ATOM 1391 C C . GLY A 1 173 ? 13.180 12.595 16.994 1.00 78.88 173 GLY A C 1
ATOM 1392 O O . GLY A 1 173 ? 14.247 12.901 17.511 1.00 78.88 173 GLY A O 1
ATOM 1393 N N . SER A 1 174 ? 12.079 12.344 17.699 1.00 75.12 174 SER A N 1
ATOM 1394 C CA . SER A 1 174 ? 11.922 12.359 19.143 1.00 75.12 174 SER A CA 1
ATOM 1395 C C . SER A 1 174 ? 12.176 10.960 19.684 1.00 75.12 174 SER A C 1
ATOM 1397 O O . SER A 1 174 ? 11.744 9.976 19.080 1.00 75.12 174 SER A O 1
ATOM 1399 N N . ASP A 1 175 ? 12.765 10.883 20.876 1.00 75.31 175 ASP A N 1
ATOM 1400 C CA . ASP A 1 175 ? 12.869 9.646 21.661 1.00 75.31 175 ASP A CA 1
ATOM 1401 C C . ASP A 1 175 ? 11.487 9.044 21.988 1.00 75.31 175 ASP A C 1
ATOM 1403 O O . ASP A 1 175 ? 11.367 7.904 22.431 1.00 75.31 175 ASP A O 1
ATOM 1407 N N . SER A 1 176 ? 10.413 9.811 21.784 1.00 75.56 176 SER A N 1
ATOM 1408 C CA . SER A 1 176 ? 9.027 9.380 21.939 1.00 75.56 176 SER A CA 1
ATOM 1409 C C . SER A 1 176 ? 8.164 9.970 20.817 1.00 75.56 176 SER A C 1
ATOM 1411 O O . SER A 1 176 ? 7.623 11.069 20.975 1.00 75.56 176 SER A O 1
ATOM 1413 N N . PRO A 1 177 ? 8.058 9.296 19.655 1.00 81.75 177 PRO A N 1
ATOM 1414 C CA . PRO A 1 177 ? 7.148 9.707 18.593 1.00 81.75 177 PRO A CA 1
ATOM 1415 C C . PRO A 1 177 ? 5.698 9.609 19.080 1.00 81.75 177 PRO A C 1
ATOM 1417 O O . PRO A 1 177 ? 5.228 8.532 19.448 1.00 81.75 177 PRO A O 1
ATOM 1420 N N . THR A 1 178 ? 4.966 10.723 19.051 1.00 86.75 178 THR A N 1
ATOM 1421 C CA . THR A 1 178 ? 3.510 10.695 19.228 1.00 86.75 178 THR A CA 1
ATOM 1422 C C . THR A 1 178 ? 2.878 10.346 17.890 1.00 86.75 178 THR A C 1
ATOM 1424 O O . THR A 1 178 ? 2.998 11.117 16.943 1.00 86.75 178 THR A O 1
ATOM 1427 N N . ILE A 1 179 ? 2.203 9.199 17.820 1.00 88.81 179 ILE A N 1
ATOM 1428 C CA . ILE A 1 179 ? 1.418 8.793 16.652 1.00 88.81 179 ILE A CA 1
ATOM 1429 C C . ILE A 1 179 ? -0.060 8.865 17.025 1.00 88.81 179 ILE A C 1
ATOM 1431 O O . ILE A 1 179 ? -0.501 8.262 18.005 1.00 88.81 179 ILE A O 1
ATOM 1435 N N . THR A 1 180 ? -0.823 9.617 16.245 1.00 90.88 180 THR A N 1
ATOM 1436 C CA . THR A 1 180 ? -2.260 9.808 16.431 1.00 90.88 180 THR A CA 1
ATOM 1437 C C . THR A 1 180 ? -3.040 8.686 15.757 1.00 90.88 180 THR A C 1
ATOM 1439 O O . THR A 1 180 ? -2.857 8.370 14.580 1.00 90.88 180 THR A O 1
ATOM 1442 N N . VAL A 1 181 ? -3.917 8.044 16.525 1.00 90.56 181 VAL A N 1
ATOM 1443 C CA . VAL A 1 181 ? -4.742 6.937 16.047 1.00 90.56 181 VAL A CA 1
ATOM 1444 C C . VAL A 1 181 ? -6.193 7.260 16.318 1.00 90.56 181 VAL A C 1
ATOM 1446 O O . VAL A 1 181 ? -6.581 7.482 17.463 1.00 90.56 181 VAL A O 1
ATOM 1449 N N . THR A 1 182 ? -7.004 7.204 15.269 1.00 91.44 182 THR A N 1
ATOM 1450 C CA . THR A 1 182 ? -8.439 7.426 15.376 1.00 91.44 182 THR A CA 1
ATOM 1451 C C . THR A 1 182 ? -9.216 6.250 14.803 1.00 91.44 182 THR A C 1
ATOM 1453 O O . THR A 1 182 ? -8.886 5.698 13.754 1.00 91.44 182 THR A O 1
ATOM 1456 N N . VAL A 1 183 ? -10.292 5.879 15.496 1.00 90.94 183 VAL A N 1
ATOM 1457 C CA . VAL A 1 183 ? -11.248 4.860 15.056 1.00 90.94 183 VAL A CA 1
ATOM 1458 C C . VAL A 1 183 ? -12.560 5.544 14.693 1.00 90.94 183 VAL A C 1
ATOM 1460 O O . VAL A 1 183 ? -13.137 6.289 15.486 1.00 90.94 183 VAL A O 1
ATOM 1463 N N . ARG A 1 184 ? -13.036 5.303 13.473 1.00 88.31 184 ARG A N 1
ATOM 1464 C CA . ARG A 1 184 ? -14.264 5.871 12.918 1.00 88.31 184 ARG A CA 1
ATOM 1465 C C . ARG A 1 184 ? -15.256 4.752 12.635 1.00 88.31 184 ARG A C 1
ATOM 1467 O O . ARG A 1 184 ? -15.071 3.938 11.735 1.00 88.31 184 ARG A O 1
ATOM 1474 N N . ALA A 1 185 ? -16.333 4.750 13.410 1.00 85.44 185 ALA A N 1
ATOM 1475 C CA . ALA A 1 185 ? -17.456 3.834 13.241 1.00 85.44 185 ALA A CA 1
ATOM 1476 C C . ALA A 1 185 ? -18.701 4.532 12.674 1.00 85.44 185 ALA A C 1
ATOM 1478 O O . ALA A 1 185 ? -19.503 3.890 12.009 1.00 85.44 185 ALA A O 1
ATOM 1479 N N . LEU A 1 186 ? -18.861 5.841 12.918 1.00 83.44 186 LEU A N 1
ATOM 1480 C CA . LEU A 1 186 ? -20.106 6.569 12.623 1.00 83.44 186 LEU A CA 1
ATOM 1481 C C . LEU A 1 186 ? -19.899 7.929 11.934 1.00 83.44 186 LEU A C 1
ATOM 1483 O O . LEU A 1 186 ? -20.871 8.619 11.649 1.00 83.44 186 LEU A O 1
ATOM 1487 N N . SER A 1 187 ? -18.656 8.345 11.675 1.00 84.19 187 SER A N 1
ATOM 1488 C CA . SER A 1 187 ? -18.352 9.635 11.043 1.00 84.19 187 SER A CA 1
ATOM 1489 C C . SER A 1 187 ? -17.221 9.528 10.030 1.00 84.19 187 SER A C 1
ATOM 1491 O O . SER A 1 187 ? -16.431 8.584 10.061 1.00 84.19 187 SER A O 1
ATOM 1493 N N . GLU A 1 188 ? -17.164 10.483 9.104 1.00 79.31 188 GLU A N 1
ATOM 1494 C CA . GLU A 1 188 ? -16.107 10.533 8.099 1.00 79.31 188 GLU A CA 1
ATOM 1495 C C . GLU A 1 188 ? -14.736 10.844 8.722 1.00 79.31 188 GLU A C 1
ATOM 1497 O O . GLU A 1 188 ? -14.635 11.681 9.625 1.00 79.31 188 GLU A O 1
ATOM 1502 N N . PRO A 1 189 ? -13.663 10.188 8.245 1.00 80.75 189 PRO A N 1
ATOM 1503 C CA . PRO A 1 189 ? -12.293 10.582 8.546 1.00 80.75 189 PRO A CA 1
ATOM 1504 C C . PRO A 1 189 ? -12.026 12.041 8.165 1.00 80.75 189 PRO A C 1
ATOM 1506 O O . PRO A 1 189 ? -12.252 12.435 7.025 1.00 80.75 189 PRO A O 1
ATOM 1509 N N . THR A 1 190 ? -11.454 12.822 9.080 1.00 79.50 190 THR A N 1
ATOM 1510 C CA . THR A 1 190 ? -10.983 14.188 8.786 1.00 79.50 190 THR A CA 1
ATOM 1511 C C . THR A 1 190 ? -9.643 14.189 8.048 1.00 79.50 190 THR A C 1
ATOM 1513 O O . THR A 1 190 ? -9.293 15.174 7.406 1.00 79.50 190 THR A O 1
ATOM 1516 N N . GLY A 1 191 ? -8.884 13.089 8.140 1.00 77.31 191 GLY A N 1
ATOM 1517 C CA . GLY A 1 191 ? -7.544 12.965 7.567 1.00 77.31 191 GLY A CA 1
ATOM 1518 C C . GLY A 1 191 ? -6.452 13.703 8.344 1.00 77.31 191 GLY A C 1
ATOM 1519 O O . GLY A 1 191 ? -5.362 13.851 7.808 1.00 77.31 191 GLY A O 1
ATOM 1520 N N . ALA A 1 192 ? -6.741 14.163 9.565 1.00 84.75 192 ALA A N 1
ATOM 1521 C CA . ALA A 1 192 ? -5.767 14.822 10.436 1.00 84.75 192 ALA A CA 1
ATOM 1522 C C . ALA A 1 192 ? -4.910 13.831 11.243 1.00 84.75 192 ALA A C 1
ATOM 1524 O O . ALA A 1 192 ? -3.856 14.212 11.740 1.00 84.75 192 ALA A O 1
ATOM 1525 N N . ASP A 1 193 ? -5.375 12.588 11.381 1.00 88.81 193 ASP A N 1
ATOM 1526 C CA . ASP A 1 193 ? -4.713 11.541 12.155 1.00 88.81 193 ASP A CA 1
ATOM 1527 C C . ASP A 1 193 ? -3.720 10.739 11.301 1.00 88.81 193 ASP A C 1
ATOM 1529 O O . ASP A 1 193 ? -3.960 10.490 10.113 1.00 88.81 193 ASP A O 1
ATOM 1533 N N . ASP A 1 194 ? -2.646 10.261 11.929 1.00 91.62 194 ASP A N 1
ATOM 1534 C CA . ASP A 1 194 ? -1.627 9.432 11.283 1.00 91.62 194 ASP A CA 1
ATOM 1535 C C . ASP A 1 194 ? -2.216 8.102 10.805 1.00 91.62 194 ASP A C 1
ATOM 1537 O O . ASP A 1 194 ? -1.993 7.700 9.660 1.00 91.62 194 ASP A O 1
ATOM 1541 N N . LEU A 1 195 ? -2.996 7.439 11.671 1.00 92.81 195 LEU A N 1
ATOM 1542 C CA . LEU A 1 195 ? -3.775 6.241 11.358 1.00 92.81 195 LEU A CA 1
ATOM 1543 C C . LEU A 1 195 ? -5.265 6.502 11.584 1.00 92.81 195 LEU A C 1
ATOM 1545 O O . LEU A 1 195 ? -5.682 6.917 12.665 1.00 92.81 195 LEU A O 1
ATOM 1549 N N . THR A 1 196 ? -6.096 6.177 10.591 1.00 94.00 196 THR A N 1
ATOM 1550 C CA . THR A 1 196 ? -7.559 6.233 10.718 1.00 94.00 196 THR A CA 1
ATOM 1551 C C . THR A 1 196 ? -8.212 4.911 10.342 1.00 94.00 196 THR A C 1
ATOM 1553 O O . THR A 1 196 ? -8.294 4.560 9.165 1.00 94.00 196 THR A O 1
ATOM 1556 N N . PHE A 1 197 ? -8.700 4.185 11.345 1.00 94.38 197 PHE A N 1
ATOM 1557 C CA . PHE A 1 197 ? -9.460 2.950 11.173 1.00 94.38 197 PHE A CA 1
ATOM 1558 C C . PHE A 1 197 ? -10.899 3.299 10.785 1.00 94.38 197 PHE A C 1
ATOM 1560 O O . PHE A 1 197 ? -11.665 3.756 11.630 1.00 94.38 197 PHE A O 1
ATOM 1567 N N . ASP A 1 198 ? -11.268 3.117 9.518 1.00 93.94 198 ASP A N 1
ATOM 1568 C CA . ASP A 1 198 ? -12.637 3.354 9.039 1.00 93.94 198 ASP A CA 1
ATOM 1569 C C . ASP A 1 198 ? -13.392 2.025 8.945 1.00 93.94 198 ASP A C 1
ATOM 1571 O O . ASP A 1 198 ? -13.157 1.217 8.046 1.00 93.94 198 ASP A O 1
ATOM 1575 N N . TRP A 1 199 ? -14.282 1.791 9.910 1.00 94.56 199 TRP A N 1
ATOM 1576 C CA . TRP A 1 199 ? -15.071 0.562 10.039 1.00 94.56 199 TRP A CA 1
ATOM 1577 C C . TRP A 1 199 ? -16.545 0.771 9.701 1.00 94.56 199 TRP A C 1
ATOM 1579 O O . TRP A 1 199 ? -17.360 -0.119 9.933 1.00 94.56 199 TRP A O 1
ATOM 1589 N N . ARG A 1 200 ? -16.911 1.922 9.123 1.00 91.88 200 ARG A N 1
ATOM 1590 C CA . ARG A 1 200 ? -18.307 2.223 8.761 1.00 91.88 200 ARG A CA 1
ATOM 1591 C C . ARG A 1 200 ? -18.903 1.167 7.834 1.00 91.88 200 ARG A C 1
ATOM 1593 O O . ARG A 1 200 ? -20.042 0.760 8.021 1.00 91.88 200 ARG A O 1
ATOM 1600 N N . ALA A 1 201 ? -18.113 0.676 6.878 1.00 92.19 201 ALA A N 1
ATOM 1601 C CA . ALA A 1 201 ? -18.531 -0.371 5.944 1.00 92.19 201 ALA A CA 1
ATOM 1602 C C . ALA A 1 201 ? -18.729 -1.753 6.603 1.00 92.19 201 ALA A C 1
ATOM 1604 O O . ALA A 1 201 ? -19.309 -2.644 5.987 1.00 92.19 201 ALA A O 1
ATOM 1605 N N . LEU A 1 202 ? -18.247 -1.943 7.836 1.00 93.81 202 LEU A N 1
ATOM 1606 C CA . LEU A 1 202 ? -18.339 -3.201 8.582 1.00 93.81 202 LEU A CA 1
ATOM 1607 C C . LEU A 1 202 ? -19.551 -3.258 9.522 1.00 93.81 202 LEU A C 1
ATOM 1609 O O . LEU A 1 202 ? -19.856 -4.319 10.073 1.00 93.81 202 LEU A O 1
ATOM 1613 N N . ILE A 1 203 ? -20.223 -2.123 9.720 1.00 92.50 203 ILE A N 1
ATOM 1614 C CA . ILE A 1 203 ? -21.366 -1.986 10.618 1.00 92.50 203 ILE A CA 1
ATOM 1615 C C . ILE A 1 203 ? -22.646 -2.104 9.799 1.00 92.50 203 ILE A C 1
ATOM 1617 O O . ILE A 1 203 ? -22.854 -1.393 8.818 1.00 92.50 203 ILE A O 1
ATOM 1621 N N . ASN A 1 204 ? -23.532 -3.000 10.221 1.00 89.56 204 ASN A N 1
ATOM 1622 C CA . ASN A 1 204 ? -24.853 -3.115 9.629 1.00 89.56 204 ASN A CA 1
ATOM 1623 C C . ASN A 1 204 ? -25.705 -1.900 10.052 1.00 89.56 204 ASN A C 1
ATOM 1625 O O . ASN A 1 204 ? -25.970 -1.746 11.246 1.00 89.56 204 ASN A O 1
ATOM 1629 N N . PRO A 1 205 ? -26.191 -1.065 9.113 1.00 87.44 205 PRO A N 1
ATOM 1630 C CA . PRO A 1 205 ? -26.875 0.185 9.451 1.00 87.44 205 PRO A CA 1
ATOM 1631 C C . PRO A 1 205 ? -28.229 -0.022 10.147 1.00 87.44 205 PRO A C 1
ATOM 1633 O O . PRO A 1 205 ? -28.700 0.873 10.840 1.00 87.44 205 PRO A O 1
ATOM 1636 N N . GLY A 1 206 ? -28.863 -1.187 9.980 1.00 91.00 206 GLY A N 1
ATOM 1637 C CA . GLY A 1 206 ? -30.150 -1.488 10.611 1.00 91.00 206 GLY A CA 1
ATOM 1638 C C . GLY A 1 206 ? -30.030 -1.966 12.058 1.00 91.00 206 GLY A C 1
ATOM 1639 O O . GLY A 1 206 ? -30.936 -1.740 12.852 1.00 91.00 206 GLY A O 1
ATOM 1640 N N . SER A 1 207 ? -28.920 -2.620 12.411 1.00 92.38 207 SER A N 1
ATOM 1641 C CA . SER A 1 207 ? -28.709 -3.192 13.753 1.00 92.38 207 SER A CA 1
ATOM 1642 C C . SER A 1 207 ? -27.601 -2.513 14.552 1.00 92.38 207 SER A C 1
ATOM 1644 O O . SER A 1 207 ? -27.449 -2.810 15.733 1.00 92.38 207 SER A O 1
ATOM 1646 N N . TRP A 1 208 ? -26.811 -1.642 13.916 1.00 89.31 208 TRP A N 1
ATOM 1647 C CA . TRP A 1 208 ? -25.608 -1.026 14.485 1.00 89.31 208 TRP A CA 1
ATOM 1648 C C . TRP A 1 208 ? -24.627 -2.047 15.077 1.00 89.31 208 TRP A C 1
ATOM 1650 O O . TRP A 1 208 ? -23.860 -1.746 15.988 1.00 89.31 208 TRP A O 1
ATOM 1660 N N . SER A 1 209 ? -24.649 -3.268 14.539 1.00 92.69 209 SER A N 1
ATOM 1661 C CA . SER A 1 209 ? -23.773 -4.363 14.938 1.00 92.69 209 SER A CA 1
ATOM 1662 C C . SER A 1 209 ? -22.731 -4.633 13.859 1.00 92.69 209 SER A C 1
ATOM 1664 O O . SER A 1 209 ? -22.973 -4.414 12.667 1.00 92.69 209 SER A O 1
ATOM 1666 N N . LEU A 1 210 ? -21.552 -5.096 14.277 1.00 91.62 210 LEU A N 1
ATOM 1667 C CA . LEU A 1 210 ? -20.546 -5.595 13.346 1.00 91.62 210 LEU A CA 1
ATOM 1668 C C . LEU A 1 210 ? -21.084 -6.843 12.647 1.00 91.62 210 LEU A C 1
ATOM 1670 O O . LEU A 1 210 ? -21.657 -7.725 13.291 1.00 91.62 210 LEU A O 1
ATOM 1674 N N . ALA A 1 211 ? -20.859 -6.945 11.338 1.00 89.56 211 ALA A N 1
ATOM 1675 C CA . ALA A 1 211 ? -21.104 -8.199 10.637 1.00 89.56 211 ALA A CA 1
ATOM 1676 C C . ALA A 1 211 ? -20.308 -9.343 11.309 1.00 89.56 211 ALA A C 1
ATOM 1678 O O . ALA A 1 211 ? -19.184 -9.106 11.758 1.00 89.56 211 ALA A O 1
ATOM 1679 N N . PRO A 1 212 ? -20.817 -10.588 11.363 1.00 85.94 212 PRO A N 1
ATOM 1680 C CA . PRO A 1 212 ? -20.125 -11.686 12.047 1.00 85.94 212 PRO A CA 1
ATOM 1681 C C . PRO A 1 212 ? -18.670 -11.902 11.593 1.00 85.94 212 PRO A C 1
ATOM 1683 O O . PRO A 1 212 ? -17.801 -12.181 12.412 1.00 85.94 212 PRO A O 1
ATOM 1686 N N . SER A 1 213 ? -18.378 -11.704 10.303 1.00 87.12 213 SER A N 1
ATOM 1687 C CA . SER A 1 213 ? -17.021 -11.789 9.741 1.00 87.12 213 SER A CA 1
ATOM 1688 C C . SER A 1 213 ? -16.151 -10.551 9.999 1.00 87.12 213 SER A C 1
ATOM 1690 O O . SER A 1 213 ? -14.931 -10.614 9.847 1.00 87.12 213 SER A O 1
ATOM 1692 N N . ALA A 1 214 ? -16.743 -9.422 10.394 1.00 93.00 214 ALA A N 1
ATOM 1693 C CA . ALA A 1 214 ? -16.016 -8.179 10.623 1.00 93.00 214 ALA A CA 1
ATOM 1694 C C . ALA A 1 214 ? -15.211 -8.191 11.925 1.00 93.00 214 ALA A C 1
ATOM 1696 O O . ALA A 1 214 ? -14.194 -7.506 12.003 1.00 93.00 214 ALA A O 1
ATOM 1697 N N . LEU A 1 215 ? -15.631 -8.969 12.930 1.00 93.81 215 LEU A N 1
ATOM 1698 C CA . LEU A 1 215 ? -14.915 -9.043 14.204 1.00 93.81 215 LEU A CA 1
ATOM 1699 C C . LEU A 1 215 ? -13.480 -9.544 14.006 1.00 93.81 215 LEU A C 1
ATOM 1701 O O . LEU A 1 215 ? -12.544 -8.909 14.480 1.00 93.81 215 LEU A O 1
ATOM 1705 N N . GLU A 1 216 ? -13.302 -10.628 13.246 1.00 93.94 216 GLU A N 1
ATOM 1706 C CA . GLU A 1 216 ? -11.978 -11.178 12.931 1.00 93.94 216 GLU A CA 1
ATOM 1707 C C . GLU A 1 216 ? -11.095 -10.141 12.223 1.00 93.94 216 GLU A C 1
ATOM 1709 O O . GLU A 1 216 ? -9.932 -9.957 12.579 1.00 93.94 216 GLU A O 1
ATOM 1714 N N . LEU A 1 217 ? -11.667 -9.418 11.257 1.00 94.94 217 LEU A N 1
ATOM 1715 C CA . LEU A 1 217 ? -10.960 -8.397 10.491 1.00 94.94 217 LEU A CA 1
ATOM 1716 C C . LEU A 1 217 ? -10.523 -7.212 11.367 1.00 94.94 217 LEU A C 1
ATOM 1718 O O . LEU A 1 217 ? -9.384 -6.759 11.265 1.00 94.94 217 LEU A O 1
ATOM 1722 N N . VAL A 1 218 ? -11.404 -6.727 12.246 1.00 95.38 218 VAL A N 1
ATOM 1723 C CA . VAL A 1 218 ? -11.106 -5.639 13.189 1.00 95.38 218 VAL A CA 1
ATOM 1724 C C . VAL A 1 218 ? -10.037 -6.067 14.193 1.00 95.38 218 VAL A C 1
ATOM 1726 O O . VAL A 1 218 ? -9.078 -5.329 14.423 1.00 95.38 218 VAL A O 1
ATOM 1729 N N . THR A 1 219 ? -10.163 -7.266 14.767 1.00 95.94 219 THR A N 1
ATOM 1730 C CA . THR A 1 219 ? -9.162 -7.810 15.691 1.00 95.94 219 THR A CA 1
ATOM 1731 C C . THR A 1 219 ? -7.798 -7.927 15.018 1.00 95.94 219 THR A C 1
ATOM 1733 O O . THR A 1 219 ? -6.795 -7.512 15.598 1.00 95.94 219 THR A O 1
ATOM 1736 N N . ASP A 1 220 ? -7.748 -8.427 13.784 1.00 97.12 220 ASP A N 1
ATOM 1737 C CA . ASP A 1 220 ? -6.505 -8.549 13.026 1.00 97.12 220 ASP A CA 1
ATOM 1738 C C . ASP A 1 220 ? -5.886 -7.186 12.672 1.00 97.12 220 ASP A C 1
ATOM 1740 O O . ASP A 1 220 ? -4.670 -7.010 12.780 1.00 97.12 220 ASP A O 1
ATOM 1744 N N . ALA A 1 221 ? -6.708 -6.198 12.309 1.00 96.69 221 ALA A N 1
ATOM 1745 C CA . ALA A 1 221 ? -6.264 -4.831 12.050 1.00 96.69 221 ALA A CA 1
ATOM 1746 C C . ALA A 1 221 ? -5.641 -4.178 13.297 1.00 96.69 221 ALA A C 1
ATOM 1748 O O . ALA A 1 221 ? -4.549 -3.610 13.220 1.00 96.69 221 ALA A O 1
ATOM 1749 N N . LEU A 1 222 ? -6.292 -4.305 14.458 1.00 96.06 222 LEU A N 1
ATOM 1750 C CA . LEU A 1 222 ? -5.778 -3.781 15.726 1.00 96.06 222 LEU A CA 1
ATOM 1751 C C . LEU A 1 222 ? -4.506 -4.507 16.175 1.00 96.06 222 LEU A C 1
ATOM 1753 O O . LEU A 1 222 ? -3.548 -3.854 16.589 1.00 96.06 222 LEU A O 1
ATOM 1757 N N . ALA A 1 223 ? -4.467 -5.839 16.060 1.00 96.75 223 ALA A N 1
ATOM 1758 C CA . ALA A 1 223 ? -3.277 -6.627 16.377 1.00 96.75 223 ALA A CA 1
ATOM 1759 C C . ALA A 1 223 ? -2.090 -6.213 15.498 1.00 96.75 223 ALA A C 1
ATOM 1761 O O . ALA A 1 223 ? -1.000 -5.965 16.003 1.00 96.75 223 ALA A O 1
ATOM 1762 N N . THR A 1 224 ? -2.326 -6.031 14.199 1.00 96.81 224 THR A N 1
ATOM 1763 C CA . THR A 1 224 ? -1.312 -5.561 13.248 1.00 96.81 224 THR A CA 1
ATOM 1764 C C . THR A 1 224 ? -0.742 -4.203 13.641 1.00 96.81 224 THR A C 1
ATOM 1766 O O . THR A 1 224 ? 0.476 -4.024 13.617 1.00 96.81 224 THR A O 1
ATOM 1769 N N . ALA A 1 225 ? -1.602 -3.243 13.987 1.00 94.56 225 ALA A N 1
ATOM 1770 C CA . ALA A 1 225 ? -1.155 -1.915 14.382 1.00 94.56 225 ALA A CA 1
ATOM 1771 C C . ALA A 1 225 ? -0.388 -1.951 15.706 1.00 94.56 225 ALA A C 1
ATOM 1773 O O . ALA A 1 225 ? 0.698 -1.386 15.787 1.00 94.56 225 ALA A O 1
ATOM 1774 N N . ARG A 1 226 ? -0.890 -2.683 16.710 1.00 95.19 226 ARG A N 1
ATOM 1775 C CA . ARG A 1 226 ? -0.177 -2.909 17.974 1.00 95.19 226 ARG A CA 1
ATOM 1776 C C . ARG A 1 226 ? 1.218 -3.478 17.728 1.00 95.19 226 ARG A C 1
ATOM 1778 O O . ARG A 1 226 ? 2.182 -2.932 18.250 1.00 95.19 226 ARG A O 1
ATOM 1785 N N . ASP A 1 227 ? 1.331 -4.535 16.930 1.00 95.44 227 ASP A N 1
ATOM 1786 C CA . ASP A 1 227 ? 2.612 -5.186 16.649 1.00 95.44 227 ASP A CA 1
ATOM 1787 C C . ASP A 1 227 ? 3.562 -4.243 15.885 1.00 95.44 227 ASP A C 1
ATOM 1789 O O . ASP A 1 227 ? 4.769 -4.234 16.125 1.00 95.44 227 ASP A O 1
ATOM 1793 N N . ALA A 1 228 ? 3.025 -3.407 14.988 1.00 94.00 228 ALA A N 1
ATOM 1794 C CA . ALA A 1 228 ? 3.797 -2.372 14.306 1.00 94.00 228 ALA A CA 1
ATOM 1795 C C . ALA A 1 228 ? 4.320 -1.300 15.279 1.00 94.00 228 ALA A C 1
ATOM 1797 O O . ALA A 1 228 ? 5.488 -0.925 15.183 1.00 94.00 228 ALA A O 1
ATOM 1798 N N . PHE A 1 229 ? 3.496 -0.851 16.233 1.00 92.19 229 PHE A N 1
ATOM 1799 C CA . PHE A 1 229 ? 3.899 0.103 17.272 1.00 92.19 229 PHE A CA 1
ATOM 1800 C C . PHE A 1 229 ? 4.916 -0.491 18.251 1.00 92.19 229 PHE A C 1
ATOM 1802 O O . PHE A 1 229 ? 5.908 0.155 18.576 1.00 92.19 229 PHE A O 1
ATOM 1809 N N . GLN A 1 230 ? 4.726 -1.742 18.671 1.00 91.38 230 GLN A N 1
ATOM 1810 C CA . GLN A 1 230 ? 5.674 -2.443 19.542 1.00 91.38 230 GLN A CA 1
ATOM 1811 C C . GLN A 1 230 ? 7.046 -2.607 18.884 1.00 91.38 230 GLN A C 1
ATOM 1813 O O . GLN A 1 230 ? 8.068 -2.510 19.556 1.00 91.38 230 GLN A O 1
ATOM 1818 N N . GLY A 1 231 ? 7.082 -2.812 17.564 1.00 86.88 231 GLY A N 1
ATOM 1819 C CA . GLY A 1 231 ? 8.329 -2.904 16.807 1.00 86.88 231 GLY A CA 1
ATOM 1820 C C . GLY A 1 231 ? 9.116 -1.592 16.701 1.00 86.88 231 GLY A C 1
ATOM 1821 O O . GLY A 1 231 ? 10.273 -1.633 16.284 1.00 86.88 231 GLY A O 1
ATOM 1822 N N . VAL A 1 232 ? 8.512 -0.446 17.042 1.00 86.69 232 VAL A N 1
ATOM 1823 C CA . VAL A 1 232 ? 9.164 0.877 17.007 1.00 86.69 232 VAL A CA 1
ATOM 1824 C C . VAL A 1 232 ? 9.334 1.506 18.388 1.00 86.69 232 VAL A C 1
ATOM 1826 O O . VAL A 1 232 ? 10.173 2.388 18.542 1.00 86.69 232 VAL A O 1
ATOM 1829 N N . SER A 1 233 ? 8.582 1.064 19.398 1.00 80.06 233 SER A N 1
ATOM 1830 C CA . SER A 1 233 ? 8.810 1.475 20.781 1.00 80.06 233 SER A CA 1
ATOM 1831 C C . SER A 1 233 ? 10.085 0.819 21.307 1.00 80.06 233 SER A C 1
ATOM 1833 O O . SER A 1 233 ? 10.155 -0.408 21.395 1.00 80.06 233 SER A O 1
ATOM 1835 N N . ALA A 1 234 ? 11.083 1.612 21.697 1.00 67.56 234 ALA A N 1
ATOM 1836 C CA . ALA A 1 234 ? 12.176 1.093 22.507 1.00 67.56 234 ALA A CA 1
ATOM 1837 C C . ALA A 1 234 ? 11.589 0.646 23.854 1.00 67.56 234 ALA A C 1
ATOM 1839 O O . ALA A 1 234 ? 11.036 1.464 24.591 1.00 67.56 234 ALA A O 1
ATOM 1840 N N . SER A 1 235 ? 11.670 -0.645 24.188 1.00 53.62 235 SER A N 1
ATOM 1841 C CA . SER A 1 235 ? 11.509 -1.029 25.590 1.00 53.62 235 SER A CA 1
ATOM 1842 C C . SER A 1 235 ? 12.609 -0.309 26.368 1.00 53.62 235 SER A C 1
ATOM 1844 O O . SER A 1 235 ? 13.769 -0.418 25.960 1.00 53.62 235 SER A O 1
ATOM 1846 N N . PRO A 1 236 ? 12.290 0.440 27.439 1.00 54.25 236 PRO A N 1
ATOM 1847 C CA . PRO A 1 236 ? 13.333 0.982 28.290 1.00 54.25 236 PRO A CA 1
ATOM 1848 C C . PRO A 1 236 ? 14.201 -0.198 28.727 1.00 54.25 236 PRO A C 1
ATOM 1850 O O . PRO A 1 236 ? 13.677 -1.203 29.211 1.00 54.25 236 PRO A O 1
ATOM 1853 N N . HIS A 1 237 ? 15.505 -0.117 28.462 1.00 47.97 237 HIS A N 1
ATOM 1854 C CA . HIS A 1 237 ? 16.453 -1.072 29.015 1.00 47.97 237 HIS A CA 1
ATOM 1855 C C . HIS A 1 237 ? 16.301 -1.000 30.541 1.00 47.97 237 HIS A C 1
ATOM 1857 O O . HIS A 1 237 ? 16.611 0.035 31.130 1.00 47.97 237 HIS A O 1
ATOM 1863 N N . LEU A 1 238 ? 15.712 -2.045 31.131 1.00 38.19 238 LEU A N 1
ATOM 1864 C CA . LEU A 1 238 ? 15.620 -2.229 32.580 1.00 38.19 238 LEU A CA 1
ATOM 1865 C C . LEU A 1 238 ? 16.997 -2.563 33.153 1.00 38.19 238 LEU A C 1
ATOM 1867 O O . LEU A 1 238 ? 17.733 -3.327 32.484 1.00 38.19 238 LEU A O 1
#

Radius of gyration: 18.8 Å; chains: 1; bounding box: 50×64×53 Å